Protein AF-A8SEL7-F1 (afdb_monomer)

Structure (mmCIF, N/CA/C/O backbone):
data_AF-A8SEL7-F1
#
_entry.id   AF-A8SEL7-F1
#
loop_
_atom_site.group_PDB
_atom_site.id
_atom_site.type_symbol
_atom_site.label_atom_id
_atom_site.label_alt_id
_atom_site.label_comp_id
_atom_site.label_asym_id
_atom_site.label_entity_id
_atom_site.label_seq_id
_atom_site.pdbx_PDB_ins_code
_atom_site.Cartn_x
_atom_site.Cartn_y
_atom_site.Cartn_z
_atom_site.occupancy
_atom_site.B_iso_or_equiv
_atom_site.auth_seq_id
_atom_site.auth_comp_id
_atom_site.auth_asym_id
_atom_site.auth_atom_id
_atom_site.pdbx_PDB_model_num
ATOM 1 N N . MET A 1 1 ? 1.005 21.840 17.906 1.00 42.66 1 MET A N 1
ATOM 2 C CA . MET A 1 1 ? -0.430 22.226 17.966 1.00 42.66 1 MET A CA 1
ATOM 3 C C . MET A 1 1 ? -1.402 21.094 17.616 1.00 42.66 1 MET A C 1
ATOM 5 O O . MET A 1 1 ? -2.411 20.978 18.299 1.00 42.66 1 MET A O 1
ATOM 9 N N . MET A 1 2 ? -1.100 20.212 16.653 1.00 36.69 2 MET A N 1
ATOM 10 C CA . MET A 1 2 ? -1.998 19.120 16.225 1.00 36.69 2 MET A CA 1
ATOM 11 C C . MET A 1 2 ? -2.297 18.066 17.317 1.00 36.69 2 MET A C 1
ATOM 13 O O . MET A 1 2 ? -3.447 17.678 17.514 1.00 36.69 2 MET A O 1
ATOM 17 N N . PHE A 1 3 ? -1.303 17.709 18.142 1.00 34.50 3 PHE A N 1
ATOM 18 C CA . PHE A 1 3 ? -1.489 16.815 19.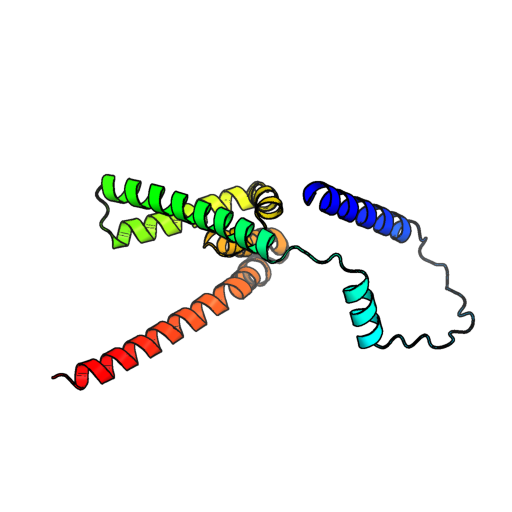302 1.00 34.50 3 PHE A CA 1
ATOM 19 C C . PHE A 1 3 ? -2.460 17.360 20.362 1.00 34.50 3 PHE A C 1
ATOM 21 O O . PHE A 1 3 ? -3.188 16.605 21.003 1.00 34.50 3 PHE A O 1
ATOM 28 N N . MET A 1 4 ? -2.514 18.683 20.520 1.00 37.97 4 MET A N 1
ATOM 29 C CA . MET A 1 4 ? -3.342 19.356 21.525 1.00 37.97 4 MET A CA 1
ATOM 30 C C . MET A 1 4 ? -4.801 19.538 21.063 1.00 37.97 4 MET A C 1
ATOM 32 O O . MET A 1 4 ? -5.681 19.827 21.879 1.00 37.97 4 MET A O 1
ATOM 36 N N . VAL A 1 5 ? -5.063 19.369 19.760 1.00 46.69 5 VAL A N 1
ATOM 37 C CA . VAL A 1 5 ? -6.405 19.399 19.154 1.00 46.69 5 VAL A CA 1
ATOM 38 C C . VAL A 1 5 ? -7.015 17.994 19.147 1.00 46.69 5 VAL A C 1
ATOM 40 O O . VAL A 1 5 ? -8.147 17.827 19.594 1.00 46.69 5 VAL A O 1
ATOM 43 N N . VAL A 1 6 ? -6.242 16.964 18.786 1.00 45.25 6 VAL A N 1
ATOM 44 C CA . VAL A 1 6 ? -6.702 15.560 18.812 1.00 45.25 6 VAL A CA 1
ATOM 45 C C . VAL A 1 6 ? -7.021 15.090 20.238 1.00 45.25 6 VAL A C 1
ATOM 47 O O . VAL A 1 6 ? -8.071 14.489 20.472 1.00 45.25 6 VAL A O 1
ATOM 50 N N . GLY A 1 7 ? -6.190 15.453 21.225 1.00 39.38 7 GLY A N 1
ATOM 51 C CA . GLY A 1 7 ? -6.460 15.148 22.637 1.00 39.38 7 GLY A CA 1
ATOM 52 C C . GLY A 1 7 ? -7.730 15.817 23.185 1.00 39.38 7 GLY A C 1
ATOM 53 O O . GLY A 1 7 ? -8.423 15.243 24.027 1.00 39.38 7 GLY A O 1
ATOM 54 N N . ARG A 1 8 ? -8.091 17.005 22.675 1.00 44.53 8 ARG A N 1
ATOM 55 C CA . ARG A 1 8 ? -9.329 17.706 23.060 1.00 44.53 8 ARG A CA 1
ATOM 56 C C . ARG A 1 8 ? -10.574 17.069 22.449 1.00 44.53 8 ARG A C 1
ATOM 58 O O . ARG A 1 8 ? -11.576 16.954 23.149 1.00 44.53 8 ARG A O 1
ATOM 65 N N . ILE A 1 9 ? -10.491 16.605 21.202 1.00 50.59 9 ILE A N 1
ATOM 66 C CA . ILE A 1 9 ? -11.599 15.942 20.500 1.00 50.59 9 ILE A CA 1
ATOM 67 C C . ILE A 1 9 ? -11.924 14.590 21.156 1.00 50.59 9 ILE A C 1
ATOM 69 O O . ILE A 1 9 ? -13.085 14.289 21.422 1.00 50.59 9 ILE A O 1
ATOM 73 N N . HIS A 1 10 ? -10.919 13.797 21.534 1.00 45.12 10 HIS A N 1
ATOM 74 C CA . HIS A 1 10 ? -11.165 12.510 22.195 1.00 45.12 10 HIS A CA 1
ATOM 75 C C . HIS A 1 10 ? -11.827 12.666 23.583 1.00 45.12 10 HIS A C 1
ATOM 77 O O . HIS A 1 10 ? -12.653 11.842 23.990 1.00 45.12 10 HIS A O 1
ATOM 83 N N . ARG A 1 11 ? -11.511 13.745 24.318 1.00 43.97 11 ARG A N 1
ATOM 84 C CA . ARG A 1 11 ? -12.097 14.018 25.642 1.00 43.97 11 ARG A CA 1
ATOM 85 C C . ARG A 1 11 ? -13.560 14.464 25.549 1.00 43.97 11 ARG A C 1
ATOM 87 O O . ARG A 1 11 ? -14.362 14.075 26.396 1.00 43.97 11 ARG A O 1
ATOM 94 N N . THR A 1 12 ? -13.940 15.219 24.516 1.00 53.59 12 THR A N 1
ATOM 95 C CA . THR A 1 12 ? -15.341 15.613 24.279 1.00 53.59 12 THR A CA 1
ATOM 96 C C . THR A 1 12 ? -16.213 14.447 23.812 1.00 53.59 12 THR A C 1
ATOM 98 O O . THR A 1 12 ? -17.356 14.345 24.261 1.00 53.59 12 THR A O 1
ATOM 101 N N . TYR A 1 13 ? -15.683 13.514 23.012 1.00 49.12 13 TYR A N 1
ATOM 102 C CA . TYR A 1 13 ? -16.419 12.302 22.619 1.00 49.12 13 TYR A CA 1
ATOM 103 C C . TYR A 1 13 ? -16.746 11.390 23.813 1.00 49.12 13 TYR A C 1
ATOM 105 O O . TYR A 1 13 ? -17.889 10.951 23.959 1.00 49.12 13 TYR A O 1
ATOM 113 N N . LEU A 1 14 ? -15.791 11.178 24.726 1.00 50.31 14 LEU A N 1
ATOM 114 C CA . LEU A 1 14 ? -16.007 10.370 25.935 1.00 50.31 14 LEU A CA 1
ATOM 115 C C . LEU A 1 14 ? -17.025 11.000 26.905 1.00 50.31 14 LEU A C 1
ATOM 117 O O . LEU A 1 14 ? -17.822 10.293 27.524 1.00 50.31 14 LEU A O 1
ATOM 121 N N . LEU A 1 15 ? -17.046 12.333 27.013 1.00 50.72 15 LEU A N 1
ATOM 122 C CA . LEU A 1 15 ? -18.028 13.053 27.833 1.00 50.72 15 LEU A CA 1
ATOM 123 C C . LEU A 1 15 ? -19.440 13.026 27.223 1.00 50.72 15 LEU A C 1
ATOM 125 O O . LEU A 1 15 ? -20.425 12.988 27.964 1.00 50.72 15 LEU A O 1
ATOM 129 N N . SER A 1 16 ? -19.548 12.997 25.892 1.00 49.53 16 SER A N 1
ATOM 130 C CA . SER A 1 16 ? -20.827 12.863 25.184 1.00 49.53 16 SER A CA 1
ATOM 131 C C . SER A 1 16 ? -21.431 11.461 25.364 1.00 49.53 16 SER A C 1
ATOM 133 O O . SER A 1 16 ? -22.604 11.330 25.711 1.00 49.53 16 SER A O 1
ATOM 135 N N . GLN A 1 17 ? -20.610 10.410 25.266 1.00 49.09 17 GLN A N 1
ATOM 136 C CA . GLN A 1 17 ? -21.006 9.016 25.521 1.00 49.09 17 GLN A CA 1
ATOM 137 C C . GLN A 1 17 ? -21.506 8.792 26.964 1.00 49.09 17 GLN A C 1
ATOM 139 O O . GLN A 1 17 ? -22.580 8.218 27.161 1.00 49.09 17 GLN A O 1
ATOM 144 N N . LYS A 1 18 ? -20.815 9.332 27.984 1.00 47.94 18 LYS A N 1
ATOM 145 C CA . LYS A 1 18 ? -21.277 9.246 29.388 1.00 47.94 18 LYS A CA 1
ATOM 146 C C . LYS A 1 18 ? -22.622 9.944 29.634 1.00 47.94 18 LYS A C 1
ATOM 148 O O . LYS A 1 18 ? -23.408 9.461 30.445 1.00 47.94 18 LYS A O 1
ATOM 153 N N . ARG A 1 19 ? -22.927 11.046 28.933 1.00 50.94 19 ARG A N 1
ATOM 154 C CA . ARG A 1 19 ? -24.245 11.712 29.029 1.00 50.94 19 ARG A CA 1
ATOM 155 C C . ARG A 1 19 ? -25.370 10.916 28.366 1.00 50.94 19 ARG A C 1
ATOM 157 O O . ARG A 1 19 ? -26.517 11.049 28.785 1.00 50.94 19 ARG A O 1
ATOM 164 N N . ILE A 1 20 ? -25.059 10.108 27.353 1.00 52.59 20 ILE A N 1
ATOM 165 C CA . ILE A 1 20 ? -26.044 9.282 26.643 1.00 52.59 20 ILE A CA 1
ATOM 166 C C . ILE A 1 20 ? -26.332 7.993 27.430 1.00 52.59 20 ILE A C 1
ATOM 168 O O . ILE A 1 20 ? -27.496 7.641 27.595 1.00 52.59 20 ILE A O 1
ATOM 172 N N . SER A 1 21 ? -25.310 7.360 28.018 1.00 50.50 21 SER A N 1
ATOM 173 C CA . SER A 1 21 ? -25.465 6.134 28.821 1.00 50.50 21 SER A CA 1
ATOM 174 C C . SER A 1 21 ? -26.168 6.343 30.173 1.00 50.50 21 SER A C 1
ATOM 176 O O . SER A 1 21 ? -26.685 5.385 30.739 1.00 50.50 21 SER A O 1
ATOM 178 N N . ALA A 1 22 ? -26.211 7.572 30.703 1.00 53.12 22 ALA A N 1
ATOM 179 C CA . ALA A 1 22 ? -26.905 7.889 31.958 1.00 53.12 22 ALA A CA 1
ATOM 180 C C . ALA A 1 22 ? -28.428 8.089 31.797 1.00 53.12 22 ALA A C 1
ATOM 182 O O . ALA A 1 22 ? -29.135 8.295 32.787 1.00 53.12 22 ALA A O 1
ATOM 183 N N . ARG A 1 23 ? -28.966 8.041 30.567 1.00 49.78 23 ARG A N 1
ATOM 184 C CA . ARG A 1 23 ? -30.417 8.081 30.347 1.00 49.78 23 ARG A CA 1
ATOM 185 C C . ARG A 1 23 ? -31.012 6.697 30.598 1.00 49.78 23 ARG A C 1
ATOM 187 O O . ARG A 1 23 ? -30.859 5.794 29.783 1.00 49.78 23 ARG A O 1
ATOM 194 N N . ARG A 1 24 ? -31.712 6.552 31.727 1.00 51.22 24 ARG A N 1
ATOM 195 C CA . ARG A 1 24 ? -32.498 5.354 32.058 1.00 51.22 24 ARG A CA 1
ATOM 196 C C . ARG A 1 24 ? -33.501 5.050 30.926 1.00 51.22 24 ARG A C 1
ATOM 198 O O . ARG A 1 24 ? -34.170 5.983 30.464 1.00 51.22 24 ARG A O 1
ATOM 205 N N . PRO A 1 25 ? -33.633 3.787 30.487 1.00 47.44 25 PRO A N 1
ATOM 206 C CA . PRO A 1 25 ? -34.611 3.407 29.474 1.00 47.44 25 PRO A CA 1
ATOM 207 C C . PRO A 1 25 ? -36.018 3.585 30.061 1.00 47.44 25 PRO A C 1
ATOM 209 O O . PRO A 1 25 ? -36.357 2.941 31.047 1.00 47.44 25 PRO A O 1
ATOM 212 N N . GLY A 1 26 ? -36.818 4.503 29.505 1.00 52.47 26 GLY A N 1
ATOM 213 C CA . GLY A 1 26 ? -38.237 4.634 29.872 1.00 52.47 26 GLY A CA 1
ATOM 214 C C . GLY A 1 26 ? -38.805 6.045 30.044 1.00 52.47 26 GLY A C 1
ATOM 215 O O . GLY A 1 26 ? -40.012 6.173 30.207 1.00 52.47 26 GLY A O 1
ATOM 216 N N . GLN A 1 27 ? -38.019 7.127 29.971 1.00 50.69 27 GLN A N 1
ATOM 217 C CA . GLN A 1 27 ? -38.622 8.470 29.973 1.00 50.69 27 GLN A CA 1
ATOM 218 C C . GLN A 1 27 ? -39.116 8.860 28.574 1.00 50.69 27 GLN A C 1
ATOM 220 O O . GLN A 1 27 ? -38.358 9.331 27.724 1.00 50.69 27 GLN A O 1
ATOM 225 N N . THR A 1 28 ? -40.419 8.682 28.346 1.00 46.53 28 THR A N 1
ATOM 226 C CA . THR A 1 28 ? -41.152 9.247 27.208 1.00 46.53 28 THR A CA 1
ATOM 227 C C . THR A 1 28 ? -41.002 10.767 27.197 1.00 46.53 28 THR A C 1
ATOM 229 O O . THR A 1 28 ? -41.559 11.474 28.039 1.00 46.53 28 THR A O 1
ATOM 232 N N . ILE A 1 29 ? -40.241 11.286 26.232 1.00 55.62 29 ILE A N 1
ATOM 233 C CA . ILE A 1 29 ? -40.077 12.726 26.017 1.00 55.62 29 ILE A CA 1
ATOM 234 C C . ILE A 1 29 ? -41.425 13.302 25.568 1.00 55.62 29 ILE A C 1
ATOM 236 O O . ILE A 1 29 ? -41.842 13.134 24.421 1.00 55.62 29 ILE A O 1
ATOM 240 N N . ARG A 1 30 ? -42.102 14.003 26.484 1.00 47.19 30 ARG A N 1
ATOM 241 C CA . ARG A 1 30 ? -43.285 14.828 26.211 1.00 47.19 30 ARG A CA 1
ATOM 242 C C . ARG A 1 30 ? -42.943 15.804 25.077 1.00 47.19 30 ARG A C 1
ATOM 244 O O . ARG A 1 30 ? -42.088 16.675 25.242 1.00 47.19 30 ARG A O 1
ATOM 251 N N . LYS A 1 31 ? -43.586 15.650 23.912 1.00 47.12 31 LYS A N 1
ATOM 252 C CA . LYS A 1 31 ? -43.424 16.544 22.754 1.00 47.12 31 LYS A CA 1
ATOM 253 C C . LYS A 1 31 ? -43.983 17.933 23.088 1.00 47.12 31 LYS A C 1
ATOM 255 O O . LYS A 1 31 ? -45.133 18.232 22.789 1.00 47.12 31 LYS A O 1
ATOM 260 N N . ARG A 1 32 ? -43.167 18.790 23.705 1.00 49.69 32 ARG A N 1
ATOM 261 C CA . ARG A 1 32 ? -43.418 20.236 23.758 1.00 49.69 32 ARG A CA 1
ATOM 262 C C . ARG A 1 32 ? -43.139 20.813 22.365 1.00 49.69 32 ARG A C 1
ATOM 264 O O . ARG A 1 32 ? -42.176 20.402 21.720 1.00 49.69 32 ARG A O 1
ATOM 271 N N . GLY A 1 33 ? -44.043 21.676 21.899 1.00 46.38 33 GLY A N 1
ATOM 272 C CA . GLY A 1 33 ? -44.207 22.126 20.514 1.00 46.38 33 GLY A CA 1
ATOM 273 C C . GLY A 1 33 ? -42.914 22.245 19.709 1.00 46.38 33 GLY A C 1
ATOM 274 O O . GLY A 1 33 ? -42.047 23.069 19.982 1.00 46.38 33 GLY A O 1
ATOM 275 N N . ARG A 1 34 ? -42.811 21.403 18.680 1.00 45.88 34 ARG A N 1
ATOM 276 C CA . ARG A 1 34 ? -41.711 21.389 17.720 1.00 45.88 34 ARG A CA 1
ATOM 277 C C . ARG A 1 34 ? -42.005 22.457 16.665 1.00 45.88 34 ARG A C 1
ATOM 279 O O . ARG A 1 34 ? -42.497 22.145 15.584 1.00 45.88 34 ARG A O 1
ATOM 286 N N . GLY A 1 35 ? -41.708 23.718 16.980 1.00 44.03 35 GLY A N 1
ATOM 287 C CA . GLY A 1 35 ? -41.421 24.695 15.932 1.00 44.03 35 GLY A CA 1
ATOM 288 C C . GLY A 1 35 ? -40.345 24.072 15.046 1.00 44.03 35 GLY A C 1
ATOM 289 O O . GLY A 1 35 ? -39.284 23.688 15.543 1.00 44.03 35 GLY A O 1
ATOM 290 N N . LYS A 1 36 ? -40.669 23.809 13.778 1.00 41.72 36 LYS A N 1
ATOM 291 C CA . LYS A 1 36 ? -39.785 23.106 12.846 1.00 41.72 36 LYS A CA 1
ATOM 292 C C . LYS A 1 36 ? -38.532 23.961 12.622 1.00 41.72 36 LYS A C 1
ATOM 294 O O . LYS A 1 36 ? -38.490 24.748 11.687 1.00 41.72 36 LYS A O 1
ATOM 299 N N . MET A 1 37 ? -37.496 23.774 13.439 1.00 50.44 37 MET A N 1
ATOM 300 C CA . MET A 1 37 ? -36.125 24.159 13.099 1.00 50.44 37 MET A CA 1
ATOM 301 C C . MET A 1 37 ? -35.676 23.281 11.925 1.00 50.44 37 MET A C 1
ATOM 303 O O . MET A 1 37 ? -34.970 22.289 12.096 1.00 50.44 37 MET A O 1
ATOM 307 N N . LYS A 1 38 ? -36.158 23.603 10.721 1.00 43.25 38 LYS A N 1
ATOM 308 C CA . LYS A 1 38 ? -35.629 23.085 9.462 1.00 43.25 38 LYS A CA 1
ATOM 309 C C . LYS A 1 38 ? -34.326 23.834 9.194 1.00 43.25 38 LYS A C 1
ATOM 311 O O . LYS A 1 38 ? -34.296 24.744 8.380 1.00 43.25 38 LYS A O 1
ATOM 316 N N . MET A 1 39 ? -33.261 23.480 9.909 1.00 52.59 39 MET A N 1
ATOM 317 C CA . MET A 1 39 ? -31.929 23.827 9.426 1.00 52.59 39 MET A CA 1
ATOM 318 C C . MET A 1 39 ? -31.714 23.025 8.151 1.00 52.59 39 MET A C 1
ATOM 320 O O . MET A 1 39 ? -31.720 21.794 8.175 1.00 52.59 39 MET A O 1
ATOM 324 N N . THR A 1 40 ? -31.628 23.723 7.026 1.00 60.97 40 THR A N 1
ATOM 325 C CA . THR A 1 40 ? -31.320 23.084 5.748 1.00 60.97 40 THR A CA 1
ATOM 326 C C . THR A 1 40 ? -29.925 22.460 5.840 1.00 60.97 40 THR A C 1
ATOM 328 O O . THR A 1 40 ? -29.040 23.000 6.508 1.00 60.97 40 THR A O 1
ATOM 331 N N . ALA A 1 41 ? -29.701 21.313 5.187 1.00 65.12 41 ALA A N 1
ATOM 332 C CA . ALA A 1 41 ? -28.390 20.648 5.186 1.00 65.12 41 ALA A CA 1
ATOM 333 C C . ALA A 1 41 ? -27.255 21.613 4.775 1.00 65.12 41 ALA A C 1
ATOM 335 O O . ALA A 1 41 ? -26.138 21.536 5.284 1.00 65.12 41 ALA A O 1
ATOM 336 N N . GLN A 1 42 ? -27.587 22.589 3.924 1.00 67.31 42 GLN A N 1
ATOM 337 C CA . GLN A 1 42 ? -26.711 23.667 3.480 1.00 67.31 42 GLN A CA 1
ATOM 338 C C . GLN A 1 42 ? -26.366 24.678 4.587 1.00 67.31 42 GLN A C 1
ATOM 340 O O . GLN A 1 42 ? -25.202 25.051 4.711 1.00 67.31 42 GLN A O 1
ATOM 345 N N . GLU A 1 43 ? -27.315 25.107 5.427 1.00 68.19 43 GLU A N 1
ATOM 346 C CA . GLU A 1 43 ? -27.019 25.997 6.563 1.00 68.19 43 GLU A CA 1
ATOM 347 C C . GLU A 1 43 ? -26.177 25.309 7.637 1.00 68.19 43 GLU A C 1
ATOM 349 O O . GLU A 1 43 ? -25.303 25.947 8.228 1.00 68.19 43 GLU A O 1
ATOM 354 N N . TYR A 1 44 ? -26.389 24.009 7.865 1.00 69.06 44 TYR A N 1
ATOM 355 C CA . TYR A 1 44 ? -25.533 23.226 8.755 1.00 69.06 44 TYR A CA 1
ATOM 356 C C . TYR A 1 44 ? -24.107 23.125 8.196 1.00 69.06 44 TYR A C 1
ATOM 358 O O . TYR A 1 44 ? -23.156 23.459 8.900 1.00 69.06 44 TYR A O 1
ATOM 366 N N . ALA A 1 45 ? -23.954 22.776 6.913 1.00 69.25 45 ALA A N 1
ATOM 367 C CA . ALA A 1 45 ? -22.651 22.718 6.247 1.00 69.25 45 ALA A CA 1
ATOM 368 C C . ALA A 1 45 ? -21.919 24.070 6.281 1.00 69.25 45 ALA A C 1
ATOM 370 O O . ALA A 1 45 ? -20.730 24.126 6.586 1.00 69.25 45 ALA A O 1
ATOM 371 N N . ARG A 1 46 ? -22.637 25.177 6.055 1.00 72.25 46 ARG A N 1
ATOM 372 C CA . ARG A 1 46 ? -22.076 26.537 6.070 1.00 72.25 46 ARG A CA 1
ATOM 373 C C . ARG A 1 46 ? -21.644 26.970 7.481 1.00 72.25 46 ARG A C 1
ATOM 375 O O . ARG A 1 46 ? -20.636 27.657 7.626 1.00 72.25 46 ARG A O 1
ATOM 382 N N . ARG A 1 47 ? -22.361 26.541 8.530 1.00 72.00 47 ARG A N 1
ATOM 383 C CA . ARG A 1 47 ? -21.967 26.762 9.937 1.00 72.00 47 ARG A CA 1
ATOM 384 C C . ARG A 1 47 ? -20.780 25.892 10.352 1.00 72.00 47 ARG A C 1
ATOM 386 O O . ARG A 1 47 ? -19.913 26.388 11.060 1.00 72.00 47 ARG A O 1
ATOM 393 N N . VAL A 1 48 ? -20.701 24.646 9.882 1.00 70.12 48 VAL A N 1
ATOM 394 C CA . VAL A 1 48 ? -19.549 23.758 10.118 1.00 70.12 48 VAL A CA 1
ATOM 395 C C . VAL A 1 48 ? -18.303 24.261 9.388 1.00 70.12 48 VAL A C 1
ATOM 397 O O . VAL A 1 48 ? -17.236 24.273 9.985 1.00 70.12 48 VAL A O 1
ATOM 400 N N . GLN A 1 49 ? -18.427 24.759 8.153 1.00 65.81 49 GLN A N 1
ATOM 401 C CA . GLN A 1 49 ? -17.307 25.370 7.423 1.00 65.81 49 GLN A CA 1
ATOM 402 C 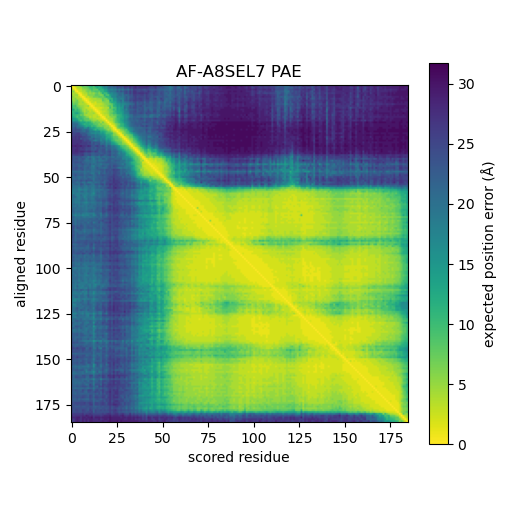C . GLN A 1 49 ? -16.794 26.645 8.101 1.00 65.81 49 GLN A C 1
ATOM 404 O O . GLN A 1 49 ? -15.589 26.828 8.198 1.00 65.81 49 GLN A O 1
ATOM 409 N N . LYS A 1 50 ? -17.688 27.502 8.618 1.00 67.25 50 LYS A N 1
ATOM 410 C CA . LYS A 1 50 ? -17.288 28.711 9.364 1.00 67.25 50 LYS A CA 1
ATOM 411 C C . LYS A 1 50 ? -16.729 28.421 10.761 1.00 67.25 50 LYS A C 1
ATOM 413 O O . LYS A 1 50 ? -15.958 29.222 11.273 1.00 67.25 50 LYS A O 1
ATOM 418 N N . ALA A 1 51 ? -17.141 27.321 11.392 1.00 68.62 51 ALA A N 1
ATOM 419 C CA . ALA A 1 51 ? -16.633 26.891 12.697 1.00 68.62 51 ALA A CA 1
ATOM 420 C C . ALA A 1 51 ? -15.399 25.976 12.590 1.00 68.62 51 ALA A C 1
ATOM 422 O O . ALA A 1 51 ? -14.731 25.722 13.594 1.00 68.62 51 ALA A O 1
ATOM 423 N N . GLY A 1 52 ? -15.113 25.459 11.393 1.00 57.56 52 GLY A N 1
ATOM 424 C CA . GLY A 1 52 ? -13.959 24.623 11.112 1.00 57.56 52 GLY A CA 1
ATOM 425 C C . GLY A 1 52 ? -12.687 25.471 11.109 1.00 57.56 52 GLY A C 1
ATOM 426 O O . GLY A 1 52 ? -12.626 26.451 10.368 1.00 57.56 52 GLY A O 1
ATOM 427 N N . PRO A 1 53 ? -11.666 25.144 11.920 1.00 63.25 53 PRO A N 1
ATOM 428 C CA . PRO A 1 53 ? -10.388 25.838 11.843 1.00 63.25 53 PRO A CA 1
ATOM 429 C C . PRO A 1 53 ? -9.805 25.668 10.434 1.00 63.25 53 PRO A C 1
ATOM 431 O O . PRO A 1 53 ? -9.768 24.555 9.910 1.00 63.25 53 PRO A O 1
ATOM 434 N N . HIS A 1 54 ? -9.351 26.764 9.821 1.00 55.59 54 HIS A N 1
ATOM 435 C CA . HIS A 1 54 ? -8.616 26.713 8.559 1.00 55.59 54 HIS A CA 1
ATOM 436 C C . HIS A 1 54 ? -7.330 25.909 8.782 1.00 55.59 54 HIS A C 1
ATOM 438 O O . HIS A 1 54 ? -6.401 26.391 9.433 1.00 55.59 54 HIS A O 1
ATOM 444 N N . SER A 1 55 ? -7.288 24.667 8.294 1.00 60.06 55 SER A N 1
ATOM 445 C CA . SER A 1 55 ? -6.052 23.885 8.325 1.00 60.06 55 SER A CA 1
ATOM 446 C C . SER A 1 55 ? -5.040 24.554 7.395 1.00 60.06 55 SER A C 1
ATOM 448 O O . SER A 1 55 ? -5.421 24.947 6.286 1.00 60.06 55 SER A O 1
ATOM 450 N N . PRO A 1 56 ? -3.773 24.721 7.802 1.00 76.81 56 PRO A N 1
ATOM 451 C CA . PRO A 1 56 ? -2.732 25.225 6.922 1.00 76.81 56 PRO A CA 1
ATOM 452 C C . PRO A 1 56 ? -2.425 24.162 5.859 1.00 76.81 56 PRO A C 1
ATOM 454 O O . PRO A 1 56 ? -1.498 23.373 6.014 1.00 76.81 56 PRO A O 1
ATOM 457 N N . LEU A 1 57 ? -3.213 24.153 4.777 1.00 80.81 57 LEU A N 1
ATOM 458 C CA . LEU A 1 57 ? -3.166 23.148 3.705 1.00 80.81 57 LEU A CA 1
ATOM 459 C C . LEU A 1 57 ? -1.734 22.878 3.230 1.00 80.81 57 LEU A C 1
ATOM 461 O O . LEU A 1 57 ? -1.336 21.730 3.084 1.00 80.81 57 LEU A O 1
ATOM 465 N N . LEU A 1 58 ? -0.935 23.936 3.066 1.00 86.94 58 LEU A N 1
ATOM 466 C CA . LEU A 1 58 ? 0.460 23.829 2.645 1.00 86.94 58 LEU A CA 1
ATOM 467 C C . LEU A 1 58 ? 1.319 23.043 3.649 1.00 86.94 58 LEU A C 1
ATOM 469 O O . LEU A 1 58 ? 2.114 22.199 3.251 1.00 86.94 58 LEU A O 1
ATOM 473 N N . ALA A 1 59 ? 1.152 23.297 4.948 1.00 85.62 59 ALA A N 1
ATOM 474 C CA . ALA A 1 59 ? 1.921 22.621 5.989 1.00 85.62 59 ALA A CA 1
ATOM 475 C C . ALA A 1 59 ? 1.526 21.143 6.108 1.00 85.62 59 ALA A C 1
ATOM 477 O O . ALA A 1 59 ? 2.400 20.292 6.257 1.00 85.62 59 ALA A O 1
ATOM 478 N N . ASP A 1 60 ? 0.234 20.830 5.978 1.00 86.06 60 ASP A N 1
ATOM 479 C CA . ASP A 1 60 ? -0.252 19.447 5.981 1.00 86.06 60 ASP A CA 1
ATOM 480 C C . ASP A 1 60 ? 0.231 18.681 4.743 1.00 86.06 60 ASP A C 1
ATOM 482 O O . ASP A 1 60 ? 0.647 17.527 4.853 1.00 86.06 60 ASP A O 1
ATOM 486 N N . CYS A 1 61 ? 0.240 19.328 3.574 1.00 88.81 61 CYS A N 1
ATOM 487 C CA . CYS A 1 61 ? 0.791 18.760 2.346 1.00 88.81 61 CYS A CA 1
ATOM 488 C C . CYS A 1 61 ? 2.298 18.501 2.462 1.00 88.81 61 CYS A C 1
ATOM 490 O O . CYS A 1 61 ? 2.746 17.409 2.121 1.00 88.81 61 CYS A O 1
ATOM 492 N N . LEU A 1 62 ? 3.075 19.463 2.973 1.00 91.50 62 LEU A N 1
ATOM 493 C CA . LEU A 1 62 ? 4.515 19.288 3.188 1.00 91.50 62 LEU A CA 1
ATOM 494 C C . LEU A 1 62 ? 4.796 18.177 4.203 1.00 91.50 62 LEU A C 1
ATOM 496 O O . LEU A 1 62 ? 5.669 17.343 3.977 1.00 91.50 62 LEU A O 1
ATOM 500 N N . TRP A 1 63 ? 4.024 18.111 5.290 1.00 90.12 63 TRP A N 1
ATOM 501 C CA . TRP A 1 63 ? 4.144 17.036 6.271 1.00 90.12 63 TRP A CA 1
ATOM 502 C C . TRP A 1 63 ? 3.817 15.669 5.662 1.00 90.12 63 TRP A C 1
ATOM 504 O O . TRP A 1 63 ? 4.585 14.721 5.827 1.00 90.12 63 TRP A O 1
ATOM 514 N N . ALA A 1 64 ? 2.721 15.566 4.906 1.00 90.88 64 ALA A N 1
ATOM 515 C CA . ALA A 1 64 ? 2.338 14.336 4.223 1.00 90.88 64 ALA A CA 1
ATOM 516 C C . ALA A 1 64 ? 3.391 13.897 3.195 1.00 90.88 64 ALA A C 1
ATOM 518 O O . ALA A 1 64 ? 3.710 12.710 3.128 1.00 90.88 64 ALA A O 1
ATOM 519 N N . PHE A 1 65 ? 3.968 14.841 2.447 1.00 92.56 65 PHE A N 1
ATOM 520 C CA . PHE A 1 65 ? 5.058 14.576 1.513 1.00 92.56 65 PHE A CA 1
ATOM 521 C C . PHE A 1 65 ? 6.306 14.057 2.232 1.00 92.56 65 PHE A C 1
ATOM 523 O O . PHE A 1 65 ? 6.838 13.024 1.840 1.00 92.56 65 PHE A O 1
ATOM 530 N N . CYS A 1 66 ? 6.743 14.707 3.315 1.00 93.75 66 CYS A N 1
ATOM 531 C CA . CYS A 1 66 ? 7.914 14.267 4.078 1.00 93.75 66 CYS A CA 1
ATOM 532 C C . CYS A 1 66 ? 7.715 12.877 4.691 1.00 93.75 66 CYS A C 1
ATOM 534 O O . CYS A 1 66 ? 8.626 12.053 4.664 1.00 93.75 66 CYS A O 1
ATOM 536 N N . VAL A 1 67 ? 6.525 12.591 5.223 1.00 93.94 67 VAL A N 1
ATOM 537 C CA . VAL A 1 67 ? 6.245 11.280 5.816 1.00 93.94 67 VAL A CA 1
ATOM 538 C C . VAL A 1 67 ? 6.132 10.192 4.747 1.00 93.94 67 VAL A C 1
ATOM 540 O O . VAL A 1 67 ? 6.751 9.137 4.891 1.00 93.94 67 VAL A O 1
ATOM 543 N N . GLY A 1 68 ? 5.396 10.446 3.663 1.00 92.56 68 GLY A N 1
ATOM 544 C CA . GLY A 1 68 ? 5.284 9.507 2.545 1.00 92.56 68 GLY A CA 1
ATOM 545 C C . GLY A 1 68 ? 6.636 9.257 1.877 1.00 92.56 68 GLY A C 1
ATOM 546 O O . GLY A 1 68 ? 7.031 8.109 1.692 1.00 92.56 68 GLY A O 1
ATOM 547 N N . GLY A 1 69 ? 7.393 10.323 1.614 1.00 93.75 69 GLY A N 1
ATOM 548 C CA . GLY A 1 69 ? 8.755 10.262 1.089 1.00 93.75 69 GLY A CA 1
ATOM 549 C C . GLY A 1 69 ? 9.715 9.518 2.018 1.00 93.75 69 GLY A C 1
ATOM 550 O O . GLY A 1 69 ? 10.518 8.721 1.544 1.00 93.75 69 GLY A O 1
ATOM 551 N N . GLY A 1 70 ? 9.586 9.685 3.338 1.00 94.81 70 GLY A N 1
ATOM 552 C CA . GLY A 1 70 ? 10.346 8.913 4.322 1.00 94.81 70 GLY A CA 1
ATOM 553 C C . GLY A 1 70 ? 10.063 7.410 4.246 1.00 94.81 70 GLY A C 1
ATOM 554 O O . GLY A 1 70 ? 10.992 6.607 4.288 1.00 94.81 70 GLY A O 1
ATOM 555 N N . ILE A 1 71 ? 8.799 7.013 4.061 1.00 93.56 71 ILE A N 1
ATOM 556 C CA . ILE A 1 71 ? 8.429 5.603 3.850 1.00 93.56 71 ILE A CA 1
ATOM 557 C C . ILE A 1 71 ? 9.013 5.081 2.527 1.00 93.56 71 ILE A C 1
ATOM 559 O O . ILE A 1 71 ? 9.539 3.969 2.492 1.00 93.56 71 ILE A O 1
ATOM 563 N N . CYS A 1 72 ? 8.981 5.879 1.457 1.00 93.25 72 CYS A N 1
ATOM 564 C CA . CYS A 1 72 ? 9.598 5.511 0.180 1.00 93.25 72 CYS A CA 1
ATOM 565 C C . CYS A 1 72 ? 11.121 5.358 0.294 1.00 93.25 72 CYS A C 1
ATOM 567 O O . CYS A 1 72 ? 11.674 4.412 -0.258 1.00 93.25 72 CYS A O 1
ATOM 569 N N . LEU A 1 73 ? 11.794 6.230 1.051 1.00 95.94 73 LEU A N 1
ATOM 570 C CA . LEU A 1 73 ? 13.233 6.135 1.304 1.00 95.94 73 LEU A CA 1
ATOM 571 C C . LEU A 1 73 ? 13.589 4.854 2.073 1.00 95.94 73 LEU A C 1
ATOM 573 O O . LEU A 1 73 ? 14.578 4.198 1.752 1.00 95.94 73 LEU A O 1
ATOM 577 N N . LEU A 1 74 ? 12.761 4.458 3.046 1.00 94.31 74 LEU A N 1
ATOM 578 C CA . LEU A 1 74 ? 12.903 3.163 3.718 1.00 94.31 74 LEU A CA 1
ATOM 579 C C . LEU A 1 74 ? 12.728 1.995 2.737 1.00 94.31 74 LEU A C 1
ATOM 581 O O . LEU A 1 74 ? 13.495 1.035 2.789 1.00 94.31 74 LEU A O 1
ATOM 585 N N . GLY A 1 75 ? 11.755 2.085 1.827 1.00 94.94 75 GLY A N 1
ATOM 586 C CA . GLY A 1 75 ? 11.561 1.102 0.760 1.00 94.94 75 GLY A CA 1
ATOM 587 C C . GLY A 1 75 ? 12.771 0.992 -0.168 1.00 94.94 75 GLY A C 1
ATOM 588 O O . GLY A 1 75 ? 13.220 -0.112 -0.462 1.00 94.94 75 GLY A O 1
ATOM 589 N N . GLU A 1 76 ? 13.352 2.120 -0.568 1.00 96.06 76 GLU A N 1
ATOM 590 C CA . GLU A 1 76 ? 14.570 2.129 -1.378 1.00 96.06 76 GLU A CA 1
ATOM 591 C C . GLU A 1 76 ? 15.751 1.508 -0.619 1.00 96.06 76 GLU A C 1
ATOM 593 O O . GLU A 1 76 ? 16.472 0.687 -1.176 1.00 96.06 76 GLU A O 1
ATOM 598 N N . GLY A 1 77 ? 15.900 1.787 0.681 1.00 96.25 77 GLY A N 1
ATOM 599 C CA . GLY A 1 77 ? 16.905 1.128 1.521 1.00 96.25 77 GLY A CA 1
ATOM 600 C C . GLY A 1 77 ? 16.759 -0.400 1.554 1.00 96.25 77 GLY A C 1
ATOM 601 O O . GLY A 1 77 ? 17.749 -1.118 1.409 1.00 96.25 77 GLY A O 1
ATOM 602 N N . LEU A 1 78 ? 15.525 -0.904 1.679 1.00 95.00 78 LEU A N 1
ATOM 603 C CA . LEU A 1 78 ? 15.230 -2.341 1.594 1.00 95.00 78 LEU A CA 1
ATOM 604 C C . LEU A 1 78 ? 15.534 -2.905 0.202 1.00 95.00 78 LEU A C 1
ATOM 606 O O . LEU A 1 78 ? 16.138 -3.968 0.088 1.00 95.00 78 LEU A O 1
ATOM 610 N N . ARG A 1 79 ? 15.179 -2.175 -0.858 1.00 95.75 79 ARG A N 1
ATOM 611 C CA . ARG A 1 79 ? 15.456 -2.586 -2.238 1.00 95.75 79 ARG A CA 1
ATOM 612 C C . ARG A 1 79 ? 16.954 -2.721 -2.482 1.00 95.75 79 ARG A C 1
ATOM 614 O O . ARG A 1 79 ? 17.393 -3.731 -3.020 1.00 95.75 79 ARG A O 1
ATOM 621 N N . GLN A 1 80 ? 17.737 -1.743 -2.037 1.00 96.75 80 GLN A N 1
ATOM 622 C CA . GLN A 1 80 ? 19.195 -1.775 -2.131 1.00 96.75 80 GLN A CA 1
ATOM 623 C C . GLN A 1 80 ? 19.794 -2.934 -1.330 1.00 96.75 80 GLN A C 1
ATOM 625 O O . GLN A 1 80 ? 20.759 -3.551 -1.775 1.00 96.75 80 GLN A O 1
ATOM 630 N N . LEU A 1 81 ? 19.213 -3.277 -0.177 1.00 95.94 81 LEU A N 1
ATOM 631 C CA . LEU A 1 81 ? 19.619 -4.456 0.583 1.00 95.94 81 LEU A CA 1
ATOM 632 C C . LEU A 1 81 ? 19.378 -5.752 -0.209 1.00 95.94 81 LEU A C 1
ATOM 634 O O . LEU A 1 81 ? 20.287 -6.574 -0.286 1.00 95.94 81 LEU A O 1
ATOM 638 N N . PHE A 1 82 ? 18.210 -5.918 -0.836 1.00 95.19 82 PHE A N 1
ATOM 639 C CA . PHE A 1 82 ? 17.913 -7.103 -1.652 1.00 95.19 82 PHE A CA 1
ATOM 640 C C . PHE A 1 82 ? 18.776 -7.187 -2.916 1.00 95.19 82 PHE A C 1
ATOM 642 O O . PHE A 1 82 ? 19.287 -8.259 -3.231 1.00 95.19 82 PHE A O 1
ATOM 649 N N . LEU A 1 83 ? 19.026 -6.058 -3.587 1.00 95.50 83 LEU A N 1
ATOM 650 C CA . LEU A 1 83 ? 19.957 -5.990 -4.719 1.00 95.50 83 LEU A CA 1
ATOM 651 C C . LEU A 1 83 ? 21.372 -6.424 -4.311 1.00 95.50 83 LEU A C 1
ATOM 653 O O . LEU A 1 83 ? 22.011 -7.212 -5.002 1.00 95.50 83 LEU A O 1
ATOM 657 N N . ARG A 1 84 ? 21.856 -5.967 -3.148 1.00 94.75 84 ARG A N 1
ATOM 658 C CA . ARG A 1 84 ? 23.167 -6.370 -2.605 1.00 94.75 84 ARG A CA 1
ATOM 659 C C . ARG A 1 84 ? 23.236 -7.846 -2.218 1.00 94.75 84 A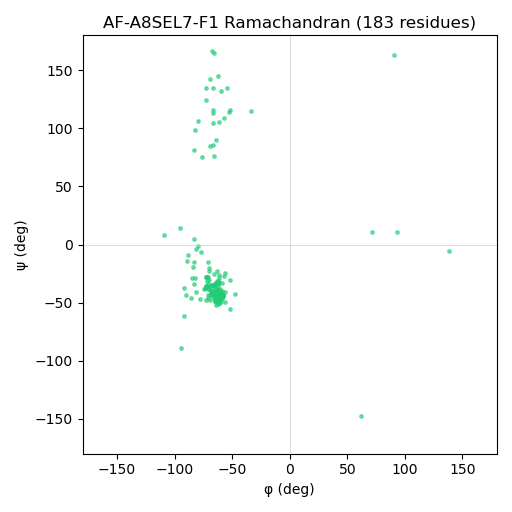RG A C 1
ATOM 661 O O . ARG A 1 84 ? 24.324 -8.408 -2.208 1.00 94.75 84 ARG A O 1
ATOM 668 N N . GLN A 1 85 ? 22.101 -8.464 -1.901 1.00 92.81 85 GLN A N 1
ATOM 669 C CA . GLN A 1 85 ? 21.999 -9.901 -1.639 1.00 92.81 85 GLN A CA 1
ATOM 670 C C . GLN A 1 85 ? 21.955 -10.742 -2.927 1.00 92.81 85 GLN A C 1
ATOM 672 O O . GLN A 1 85 ? 21.919 -11.966 -2.843 1.00 92.81 85 GLN A O 1
ATOM 677 N N . GLY A 1 86 ? 21.991 -10.108 -4.105 1.00 92.62 86 GLY A N 1
ATOM 678 C CA . GLY A 1 86 ? 22.028 -10.786 -5.400 1.00 92.62 86 GLY A CA 1
ATOM 679 C C . GLY A 1 86 ? 20.660 -11.002 -6.045 1.00 92.62 86 GLY A C 1
ATOM 680 O O . GLY A 1 86 ? 20.582 -11.727 -7.032 1.00 92.62 86 GLY A O 1
ATOM 681 N N . ALA A 1 87 ? 19.590 -10.390 -5.522 1.00 92.00 87 ALA A N 1
ATOM 682 C CA . ALA A 1 87 ? 18.308 -10.366 -6.222 1.00 92.00 87 ALA A CA 1
ATOM 683 C C . ALA A 1 87 ? 18.403 -9.483 -7.476 1.00 92.00 87 ALA A C 1
ATOM 685 O O . ALA A 1 87 ? 19.034 -8.422 -7.452 1.00 92.00 87 ALA A O 1
ATOM 686 N N . ASP A 1 88 ? 17.743 -9.887 -8.558 1.00 95.12 88 ASP A N 1
ATOM 687 C CA . ASP A 1 88 ? 17.569 -9.034 -9.728 1.00 95.12 88 ASP A CA 1
ATOM 688 C C . ASP A 1 88 ? 16.655 -7.834 -9.408 1.00 95.12 88 ASP A C 1
ATOM 690 O O . ASP A 1 88 ? 15.987 -7.774 -8.371 1.00 95.12 88 ASP A O 1
ATOM 694 N N . ALA A 1 89 ? 16.632 -6.836 -10.294 1.00 92.75 89 ALA A N 1
ATOM 695 C CA . ALA A 1 89 ? 15.914 -5.587 -10.055 1.00 92.75 89 ALA A CA 1
ATOM 696 C C . ALA A 1 89 ? 14.394 -5.758 -9.899 1.00 92.75 89 ALA A C 1
ATOM 698 O O . ALA A 1 89 ? 13.779 -4.988 -9.150 1.00 92.75 89 ALA A O 1
ATOM 699 N N . GLU A 1 90 ? 13.799 -6.740 -10.580 1.00 93.81 90 GLU A N 1
ATOM 700 C CA . GLU A 1 90 ? 12.366 -7.021 -10.522 1.00 93.81 90 GLU A CA 1
ATOM 701 C C . GLU A 1 90 ? 12.021 -7.769 -9.230 1.00 93.81 90 GLU A C 1
ATOM 703 O O . GLU A 1 90 ? 11.131 -7.348 -8.476 1.00 93.81 90 GLU A O 1
ATOM 708 N N . ALA A 1 91 ? 12.795 -8.807 -8.896 1.00 94.56 91 ALA A N 1
ATOM 709 C CA . ALA A 1 91 ? 12.645 -9.523 -7.634 1.00 94.56 91 ALA A CA 1
ATOM 710 C C . ALA A 1 91 ? 12.889 -8.611 -6.427 1.00 94.56 91 ALA A C 1
ATOM 712 O O . ALA A 1 91 ? 12.103 -8.632 -5.482 1.00 94.56 91 ALA A O 1
ATOM 713 N N . ALA A 1 92 ? 13.914 -7.754 -6.456 1.00 95.81 92 ALA A N 1
ATOM 714 C CA . ALA A 1 92 ? 14.192 -6.812 -5.373 1.00 95.81 92 ALA A CA 1
ATOM 715 C C . ALA A 1 92 ? 13.021 -5.843 -5.138 1.00 95.81 92 ALA A C 1
ATOM 717 O O . ALA A 1 92 ? 12.653 -5.587 -3.992 1.00 95.81 92 ALA A O 1
ATOM 718 N N . GLY A 1 93 ? 12.395 -5.332 -6.206 1.00 94.25 93 GLY A N 1
ATOM 719 C CA . GLY A 1 93 ? 11.199 -4.488 -6.096 1.00 94.25 93 GLY A CA 1
ATOM 720 C C . GLY A 1 93 ? 10.002 -5.231 -5.491 1.00 94.25 93 GLY A C 1
ATOM 721 O O . GLY A 1 93 ? 9.302 -4.700 -4.617 1.00 94.25 93 GLY A O 1
ATOM 722 N N . THR A 1 94 ? 9.810 -6.484 -5.901 1.00 95.50 94 THR A N 1
ATOM 723 C CA . THR A 1 94 ? 8.760 -7.363 -5.372 1.00 95.50 94 THR A CA 1
ATOM 724 C C . THR A 1 94 ? 8.982 -7.660 -3.889 1.00 95.50 94 THR A C 1
ATOM 726 O O . THR A 1 94 ? 8.086 -7.438 -3.073 1.00 95.50 94 THR A O 1
ATOM 729 N N . LEU A 1 95 ? 10.197 -8.063 -3.506 1.00 96.06 95 LEU A N 1
ATOM 730 C CA . LEU A 1 95 ? 10.579 -8.359 -2.123 1.00 96.06 95 LEU A CA 1
ATOM 731 C C . LEU A 1 95 ? 10.447 -7.137 -1.211 1.00 96.06 95 LEU A C 1
ATOM 733 O O . LEU A 1 95 ? 9.940 -7.263 -0.093 1.00 96.06 95 LEU A O 1
ATOM 737 N N . THR A 1 96 ? 10.820 -5.944 -1.683 1.00 96.62 96 THR A N 1
ATOM 738 C CA . THR A 1 96 ? 10.594 -4.687 -0.953 1.00 96.62 96 THR A CA 1
ATOM 739 C C . THR A 1 96 ? 9.117 -4.454 -0.684 1.00 96.62 96 THR A C 1
ATOM 741 O O . THR A 1 96 ? 8.733 -4.186 0.457 1.00 96.62 96 THR A O 1
ATOM 744 N N . SER A 1 97 ? 8.276 -4.600 -1.708 1.00 95.81 97 SER A N 1
ATOM 745 C CA . SER A 1 97 ? 6.829 -4.417 -1.578 1.00 95.81 97 SER A CA 1
ATOM 746 C C . SER A 1 97 ? 6.230 -5.422 -0.590 1.00 95.81 97 SER A C 1
ATOM 748 O O . SER A 1 97 ? 5.520 -5.028 0.336 1.00 95.81 97 SER A O 1
ATOM 750 N N . CYS A 1 98 ? 6.585 -6.705 -0.715 1.00 96.50 98 CYS A N 1
ATOM 751 C CA . CYS A 1 98 ? 6.163 -7.759 0.208 1.00 96.50 98 CYS A CA 1
ATOM 752 C C . CYS A 1 98 ? 6.604 -7.476 1.650 1.00 96.50 98 CYS A C 1
ATOM 754 O O . CYS A 1 98 ? 5.805 -7.610 2.576 1.00 96.50 98 CYS A O 1
ATOM 756 N N . THR A 1 99 ? 7.848 -7.035 1.845 1.00 96.50 99 THR A N 1
ATOM 757 C CA . THR A 1 99 ? 8.401 -6.725 3.170 1.00 96.50 99 THR A CA 1
ATOM 758 C C . THR A 1 99 ? 7.674 -5.549 3.814 1.00 96.50 99 THR A C 1
ATOM 760 O O . THR A 1 99 ? 7.289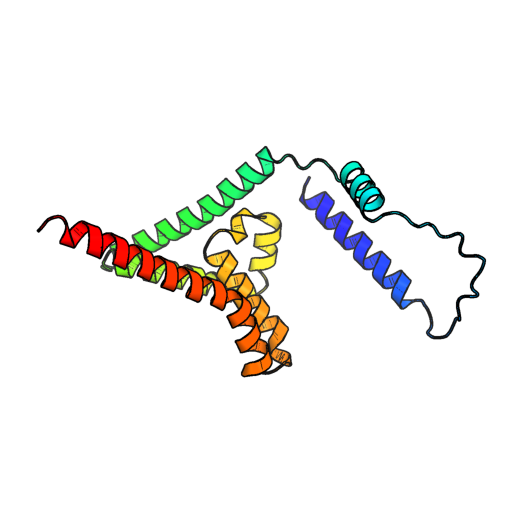 -5.630 4.978 1.00 96.50 99 THR A O 1
ATOM 763 N N . LEU A 1 100 ? 7.417 -4.470 3.068 1.00 96.00 100 LEU A N 1
ATOM 764 C CA . LEU A 1 100 ? 6.671 -3.315 3.575 1.00 96.00 100 LEU A CA 1
ATOM 765 C C . LEU A 1 100 ? 5.223 -3.674 3.936 1.00 96.00 100 LEU A C 1
ATOM 767 O O . LEU A 1 100 ? 4.729 -3.233 4.975 1.00 96.00 100 LEU A O 1
ATOM 771 N N . ILE A 1 101 ? 4.556 -4.496 3.119 1.00 96.50 101 ILE A N 1
ATOM 772 C CA . ILE A 1 101 ? 3.212 -5.011 3.418 1.00 96.50 101 ILE A CA 1
ATOM 773 C C . ILE A 1 101 ? 3.237 -5.847 4.699 1.00 96.50 101 ILE A C 1
ATOM 775 O O . ILE A 1 101 ? 2.406 -5.628 5.581 1.00 96.50 101 ILE A O 1
ATOM 779 N N . LEU A 1 102 ? 4.196 -6.768 4.829 1.00 96.81 102 LEU A N 1
ATOM 780 C CA . LEU A 1 102 ? 4.331 -7.632 6.001 1.00 96.81 102 LEU A CA 1
ATOM 781 C C . LEU A 1 102 ? 4.595 -6.818 7.272 1.00 96.81 102 LEU A C 1
ATOM 783 O O . LEU A 1 102 ? 3.901 -6.996 8.272 1.00 96.81 102 LEU A O 1
ATOM 787 N N . LEU A 1 103 ? 5.553 -5.889 7.225 1.00 95.62 103 LEU A N 1
ATOM 788 C CA . LEU A 1 103 ? 5.853 -4.990 8.339 1.00 95.62 103 LEU A CA 1
ATOM 789 C C . LEU A 1 103 ? 4.623 -4.174 8.729 1.00 95.62 103 LEU A C 1
ATOM 791 O O . LEU A 1 103 ? 4.305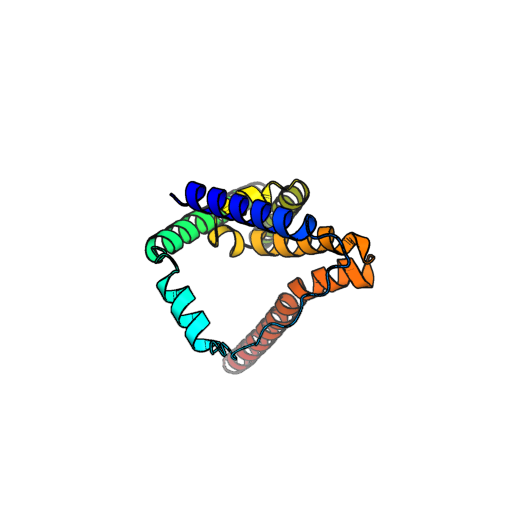 -4.064 9.913 1.00 95.62 103 LEU A O 1
ATOM 795 N N . SER A 1 104 ? 3.898 -3.642 7.744 1.00 95.12 104 SER A N 1
ATOM 796 C CA . SER A 1 104 ? 2.655 -2.924 7.999 1.00 95.12 104 SER A CA 1
ATOM 797 C C . SER A 1 104 ? 1.618 -3.820 8.666 1.00 95.12 104 SER A C 1
ATOM 799 O O . SER A 1 104 ? 1.036 -3.411 9.662 1.00 95.12 104 SER A O 1
ATOM 801 N N . ALA A 1 105 ? 1.413 -5.044 8.173 1.00 96.50 105 ALA A N 1
ATOM 802 C CA . ALA A 1 105 ? 0.464 -5.992 8.746 1.00 96.50 105 ALA A CA 1
ATOM 803 C C . ALA A 1 105 ? 0.794 -6.309 10.211 1.00 96.50 105 ALA A C 1
ATOM 805 O O . ALA A 1 105 ? -0.082 -6.228 11.074 1.00 96.50 105 ALA A O 1
ATOM 806 N N . VAL A 1 106 ? 2.067 -6.580 10.517 1.00 97.19 106 VAL A N 1
ATOM 807 C CA . VAL A 1 106 ? 2.534 -6.818 11.890 1.00 97.19 106 VAL A CA 1
ATOM 808 C C . VAL A 1 106 ? 2.286 -5.587 12.763 1.00 97.19 106 VAL A C 1
ATOM 810 O O . VAL A 1 106 ? 1.642 -5.690 13.807 1.00 97.19 106 VAL A O 1
ATOM 813 N N . LEU A 1 107 ? 2.699 -4.397 12.322 1.00 94.69 107 LEU A N 1
ATOM 814 C CA . LEU A 1 107 ? 2.494 -3.158 13.078 1.00 94.69 107 LEU A CA 1
ATOM 815 C C . LEU A 1 107 ? 1.008 -2.828 13.287 1.00 94.69 107 LEU A C 1
ATOM 817 O O . LEU A 1 107 ? 0.649 -2.288 14.336 1.00 94.69 107 LEU A O 1
ATOM 821 N N . THR A 1 108 ? 0.148 -3.149 12.319 1.00 95.69 108 THR A N 1
ATOM 822 C CA . THR A 1 108 ? -1.310 -3.001 12.411 1.00 95.69 108 THR A CA 1
ATOM 823 C C . THR A 1 108 ? -1.884 -3.949 13.458 1.00 95.69 108 THR A C 1
ATOM 825 O O . THR A 1 108 ? -2.667 -3.507 14.295 1.00 95.69 108 THR A O 1
ATOM 828 N N . THR A 1 109 ? -1.464 -5.219 13.475 1.00 93.69 109 THR A N 1
ATOM 829 C CA . THR A 1 109 ? -1.931 -6.191 14.484 1.00 93.69 109 THR A CA 1
ATOM 830 C C . THR A 1 109 ? -1.494 -5.827 15.906 1.00 93.69 109 THR A C 1
ATOM 832 O O . THR A 1 109 ? -2.261 -6.014 16.846 1.00 93.69 109 THR A O 1
ATOM 835 N N . LEU A 1 110 ? -0.305 -5.232 16.068 1.00 94.25 110 LEU A N 1
ATOM 836 C CA . LEU A 1 110 ? 0.200 -4.728 17.352 1.00 94.25 110 LEU A CA 1
ATOM 837 C C . LEU A 1 110 ? -0.434 -3.387 17.778 1.00 94.25 110 LEU A C 1
ATOM 839 O O . LEU A 1 110 ? -0.158 -2.883 18.870 1.00 94.25 110 LEU A O 1
ATOM 843 N N . GLY A 1 111 ? -1.249 -2.761 16.921 1.00 91.50 111 GLY A N 1
ATOM 844 C CA . GLY A 1 111 ? -1.853 -1.448 17.172 1.00 91.50 111 GLY A CA 1
ATOM 845 C C . GLY A 1 111 ? -0.866 -0.273 17.111 1.00 91.50 111 GLY A C 1
ATOM 846 O O . GLY A 1 111 ? -1.176 0.840 17.548 1.00 91.50 111 GLY A O 1
ATOM 847 N N . TRP A 1 112 ? 0.360 -0.503 16.633 1.00 92.12 112 TRP A N 1
ATOM 848 C CA . TRP A 1 112 ? 1.402 0.522 16.526 1.00 92.12 112 TRP A CA 1
ATOM 849 C C . TRP A 1 112 ? 1.239 1.344 15.257 1.00 92.12 112 TRP A C 1
ATOM 851 O O . TRP A 1 112 ? 1.468 2.555 15.283 1.00 92.12 112 TRP A O 1
ATOM 861 N N . TYR A 1 113 ? 0.772 0.713 14.178 1.00 90.94 113 TYR A N 1
ATOM 862 C CA . TYR A 1 113 ? 0.548 1.397 12.912 1.00 90.94 113 TYR A CA 1
ATOM 863 C C . TYR A 1 113 ? -0.437 2.556 13.071 1.00 90.94 113 TYR A C 1
ATOM 865 O O . TYR A 1 113 ? -0.152 3.660 12.629 1.00 90.94 113 TYR A O 1
ATOM 873 N N . GLN A 1 114 ? -1.552 2.370 13.782 1.00 90.88 114 GLN A N 1
ATOM 874 C CA . GLN A 1 114 ? -2.559 3.419 13.978 1.00 90.88 114 GLN A CA 1
ATOM 875 C C . GLN A 1 114 ? -2.006 4.600 14.786 1.00 90.88 114 GLN A C 1
ATOM 877 O O . GLN A 1 114 ? -2.336 5.752 14.506 1.00 90.88 114 GLN A O 1
ATOM 882 N N . LYS A 1 115 ? -1.115 4.339 15.755 1.00 89.62 115 LYS A N 1
ATOM 883 C CA . LYS A 1 115 ? -0.431 5.395 16.522 1.00 89.62 115 LYS A CA 1
ATOM 884 C C . LYS A 1 115 ? 0.537 6.187 15.650 1.00 89.62 115 LYS A C 1
ATOM 886 O O . LYS A 1 115 ? 0.642 7.399 15.824 1.00 89.62 115 LYS A O 1
ATOM 891 N N . LEU A 1 116 ? 1.247 5.519 14.743 1.00 87.19 116 LEU A N 1
ATOM 892 C CA . LEU A 1 116 ? 2.127 6.169 13.772 1.00 87.19 116 LEU A CA 1
ATOM 893 C C . LEU A 1 116 ? 1.307 6.955 12.744 1.00 87.19 116 LEU A C 1
ATOM 895 O O . LEU A 1 116 ? 1.564 8.139 12.551 1.00 87.19 116 LEU A O 1
ATOM 899 N N . ALA A 1 117 ? 0.267 6.346 12.177 1.00 87.44 117 ALA A N 1
ATOM 900 C CA . ALA A 1 117 ? -0.629 6.943 11.192 1.00 87.44 117 ALA A CA 1
ATOM 901 C C . ALA A 1 117 ? -1.326 8.204 11.723 1.00 87.44 117 ALA A C 1
ATOM 903 O O . ALA A 1 117 ? -1.396 9.215 11.030 1.00 87.44 117 ALA A O 1
ATOM 904 N N . ALA A 1 118 ? -1.751 8.205 12.992 1.00 87.06 118 ALA A N 1
ATOM 905 C CA . ALA A 1 118 ? -2.342 9.382 13.632 1.00 87.06 118 ALA A CA 1
ATOM 906 C C . ALA A 1 118 ? -1.381 10.587 13.714 1.00 87.06 118 ALA A C 1
ATOM 908 O O . ALA A 1 118 ? -1.833 11.729 13.767 1.00 87.06 118 ALA A O 1
ATOM 909 N N . LYS A 1 119 ? -0.062 10.347 13.730 1.00 86.94 119 LYS A N 1
ATOM 910 C CA . LYS A 1 119 ? 0.977 11.394 13.730 1.00 86.94 119 LYS A CA 1
ATOM 911 C C . LYS A 1 119 ? 1.433 11.754 12.315 1.00 86.94 119 LYS A C 1
ATOM 913 O O . LYS A 1 119 ? 1.709 12.914 12.024 1.00 86.94 119 LYS A O 1
ATOM 918 N N . ALA A 1 120 ? 1.522 10.748 11.455 1.00 86.44 120 ALA A N 1
ATOM 919 C CA . ALA A 1 120 ? 1.926 10.845 10.060 1.00 86.44 120 ALA A CA 1
ATOM 920 C C . ALA A 1 120 ? 0.874 11.523 9.169 1.00 86.44 120 ALA A C 1
ATOM 922 O O . ALA A 1 120 ? 1.211 12.120 8.150 1.00 86.44 120 ALA A O 1
ATOM 923 N N . GLY A 1 121 ? -0.403 11.420 9.541 1.00 85.00 121 GLY A N 1
ATOM 924 C CA . GLY A 1 121 ? -1.512 11.911 8.737 1.00 85.00 121 GLY A CA 1
ATOM 925 C C . GLY A 1 121 ? -1.594 11.205 7.381 1.00 85.00 121 GLY A C 1
ATOM 926 O O . GLY A 1 121 ? -1.231 10.031 7.240 1.00 85.00 121 GLY A O 1
ATOM 927 N N . ALA A 1 122 ? -2.053 11.946 6.370 1.00 85.00 122 ALA A N 1
ATOM 928 C CA . ALA A 1 122 ? -2.280 11.431 5.020 1.00 85.00 122 ALA A CA 1
ATOM 929 C C . ALA A 1 122 ? -1.028 10.799 4.381 1.00 85.00 122 ALA A C 1
ATOM 931 O O . ALA A 1 122 ? -1.158 9.864 3.597 1.00 85.00 122 ALA A O 1
ATOM 932 N N . GLY A 1 123 ? 0.179 11.230 4.770 1.00 85.62 123 GLY A N 1
ATOM 933 C CA . GLY A 1 123 ? 1.440 10.695 4.243 1.00 85.62 123 GLY A CA 1
ATOM 934 C C . GLY A 1 123 ? 1.681 9.212 4.537 1.00 85.62 123 GLY A C 1
ATOM 935 O O . GLY A 1 123 ? 2.402 8.560 3.795 1.00 85.62 123 GLY A O 1
ATOM 936 N N . SER A 1 124 ? 1.052 8.652 5.577 1.00 88.06 124 SER A N 1
ATOM 937 C CA . SER A 1 124 ? 1.106 7.204 5.854 1.00 88.06 124 SER A CA 1
ATOM 938 C C . SER A 1 124 ? 0.084 6.382 5.068 1.00 88.06 124 SER A C 1
ATOM 940 O O . SER A 1 124 ? 0.264 5.180 4.917 1.00 88.06 124 SER A O 1
ATOM 942 N N . LEU A 1 125 ? -0.972 7.020 4.554 1.00 85.75 125 LEU A N 1
ATOM 943 C CA . LEU A 1 125 ? -2.059 6.344 3.842 1.00 85.75 125 LEU A CA 1
ATOM 944 C C . LEU A 1 125 ? -1.749 6.127 2.356 1.00 85.75 125 LEU A C 1
ATOM 946 O O . LEU A 1 125 ? -2.263 5.181 1.771 1.00 85.75 125 LEU A O 1
ATOM 950 N N . VAL A 1 126 ? -0.938 7.007 1.759 1.00 87.00 126 VAL A N 1
ATOM 951 C CA . VAL A 1 126 ? -0.593 6.974 0.326 1.00 87.00 126 VAL A CA 1
ATOM 952 C C . VAL A 1 126 ? 0.342 5.808 -0.048 1.00 87.00 126 VAL A C 1
ATOM 954 O O . VAL A 1 126 ? 0.094 5.176 -1.073 1.00 87.00 126 VAL A O 1
ATOM 957 N N . PRO A 1 127 ? 1.399 5.482 0.725 1.00 92.44 127 PRO A N 1
ATOM 958 C CA . PRO A 1 127 ? 2.265 4.343 0.419 1.00 92.44 127 PRO A CA 1
ATOM 959 C C . PRO A 1 127 ? 1.539 2.998 0.544 1.00 92.44 127 PRO A C 1
ATOM 961 O O . PRO A 1 127 ? 0.515 2.885 1.217 1.00 92.44 127 PRO A O 1
ATOM 964 N N . ILE A 1 128 ? 2.132 1.934 -0.014 1.00 93.25 128 ILE A N 1
ATOM 965 C CA . ILE A 1 128 ? 1.564 0.570 0.011 1.00 93.25 128 ILE A CA 1
ATOM 966 C C . ILE A 1 128 ? 1.267 0.046 1.429 1.00 93.25 128 ILE A C 1
ATOM 968 O O . ILE A 1 128 ? 0.385 -0.790 1.627 1.00 93.25 128 ILE A O 1
ATOM 972 N N . THR A 1 129 ? 1.960 0.579 2.438 1.00 94.94 129 THR A N 1
ATOM 973 C CA . THR A 1 129 ? 1.714 0.278 3.852 1.00 94.94 129 THR A CA 1
ATOM 974 C C . THR A 1 129 ? 0.328 0.752 4.310 1.00 94.94 129 THR A C 1
ATOM 976 O O . THR A 1 129 ? -0.337 0.057 5.072 1.00 94.94 129 THR A O 1
ATOM 979 N N . GLY A 1 130 ? -0.167 1.883 3.802 1.00 93.50 130 GLY A N 1
ATOM 980 C CA . GLY A 1 130 ? -1.508 2.391 4.103 1.00 93.50 130 GLY A CA 1
ATOM 981 C C . GLY A 1 130 ? -2.605 1.440 3.637 1.00 93.50 130 GLY A C 1
ATOM 982 O O . GLY A 1 130 ? -3.519 1.110 4.400 1.00 93.50 130 GLY A O 1
ATOM 983 N N . PHE A 1 131 ? -2.462 0.928 2.412 1.00 94.00 131 PHE A N 1
ATOM 984 C CA . PHE A 1 131 ? -3.346 -0.099 1.864 1.00 94.00 131 PHE A CA 1
ATOM 985 C C . PHE A 1 131 ? -3.304 -1.389 2.699 1.00 94.00 131 PHE A C 1
ATOM 987 O O . PHE A 1 131 ? -4.352 -1.899 3.099 1.00 94.00 131 PHE A O 1
ATOM 994 N N . ALA A 1 132 ? -2.106 -1.875 3.044 1.00 95.88 132 ALA A N 1
ATOM 995 C CA . ALA A 1 132 ? -1.944 -3.059 3.889 1.00 95.88 132 ALA A CA 1
ATOM 996 C C . ALA A 1 132 ? -2.623 -2.889 5.260 1.00 95.88 132 ALA A C 1
ATOM 998 O O . ALA A 1 132 ? -3.354 -3.774 5.706 1.00 95.88 132 ALA A O 1
ATOM 999 N N . ASN A 1 133 ? -2.453 -1.732 5.905 1.00 95.88 133 ASN A N 1
ATOM 1000 C CA . ASN A 1 133 ? -3.114 -1.431 7.169 1.00 95.88 133 ASN A CA 1
ATOM 1001 C C . ASN A 1 133 ? -4.646 -1.443 7.050 1.00 95.88 133 ASN A C 1
ATOM 1003 O O . ASN A 1 133 ? -5.307 -1.954 7.954 1.00 95.88 133 ASN A O 1
ATOM 1007 N N . ALA A 1 134 ? -5.214 -0.911 5.964 1.00 94.69 134 ALA A N 1
ATOM 1008 C CA . ALA A 1 134 ? -6.661 -0.912 5.743 1.00 94.69 134 ALA A CA 1
ATOM 1009 C C . ALA A 1 134 ? -7.213 -2.342 5.615 1.00 94.69 134 ALA A C 1
ATOM 1011 O O . ALA A 1 134 ? -8.171 -2.701 6.301 1.00 94.69 134 ALA A O 1
ATOM 1012 N N . VAL A 1 135 ? -6.561 -3.177 4.800 1.00 96.19 135 VAL A N 1
ATOM 1013 C CA . VAL A 1 135 ? -6.943 -4.583 4.598 1.00 96.19 135 VAL A CA 1
ATOM 1014 C C . VAL A 1 135 ? -6.833 -5.380 5.901 1.00 96.19 135 VAL A C 1
ATOM 1016 O O . VAL A 1 135 ? -7.761 -6.099 6.272 1.00 96.19 135 VAL A O 1
ATOM 1019 N N . VAL A 1 136 ? -5.726 -5.234 6.633 1.00 96.44 136 VAL A N 1
ATOM 1020 C CA . VAL A 1 136 ? -5.489 -5.970 7.886 1.00 96.44 136 VAL A CA 1
ATOM 1021 C C . VAL A 1 136 ? -6.407 -5.483 9.006 1.00 96.44 136 VAL A C 1
ATOM 1023 O O . VAL A 1 136 ? -6.908 -6.298 9.778 1.00 96.44 136 VAL A O 1
ATOM 1026 N N . SER A 1 137 ? -6.697 -4.182 9.075 1.00 95.44 137 SER A N 1
ATOM 1027 C CA . SER A 1 137 ? -7.665 -3.643 10.039 1.00 95.44 137 SER A CA 1
ATOM 1028 C C . SER A 1 137 ? -9.063 -4.218 9.791 1.00 95.44 137 SER A C 1
ATOM 1030 O O . SER A 1 137 ? -9.690 -4.687 10.739 1.00 95.44 137 SER A O 1
ATOM 1032 N N . ALA A 1 138 ? -9.508 -4.299 8.529 1.00 94.88 138 ALA A N 1
ATOM 1033 C CA . ALA A 1 138 ? -10.767 -4.960 8.181 1.00 94.88 138 ALA A CA 1
ATOM 1034 C C . ALA A 1 138 ? -10.754 -6.455 8.544 1.00 94.88 138 ALA A C 1
ATOM 1036 O O . ALA A 1 138 ? -11.740 -6.986 9.054 1.00 94.88 138 ALA A O 1
ATOM 1037 N N . ALA A 1 139 ? -9.624 -7.138 8.345 1.00 95.12 139 ALA A N 1
ATOM 1038 C CA . ALA A 1 139 ? -9.498 -8.544 8.712 1.00 95.12 139 ALA A CA 1
ATOM 1039 C C . ALA A 1 139 ? -9.662 -8.782 10.225 1.00 95.12 139 ALA A C 1
ATOM 1041 O O . ALA A 1 139 ? -10.286 -9.765 10.630 1.00 95.12 139 ALA A O 1
ATOM 1042 N N . ILE A 1 140 ? -9.115 -7.882 11.050 1.00 95.00 140 IL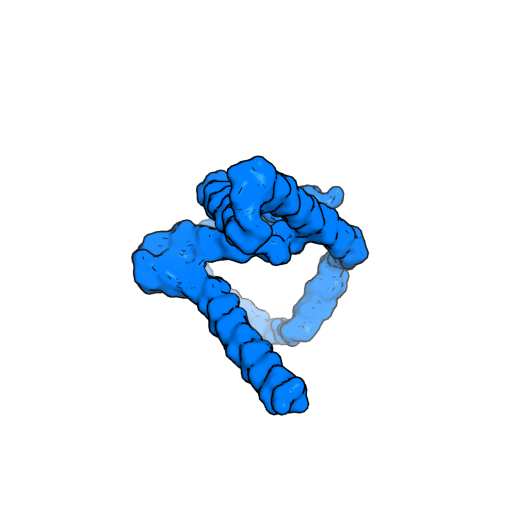E A N 1
ATOM 1043 C CA . ILE A 1 140 ? -9.196 -7.943 12.515 1.00 95.00 140 ILE A CA 1
ATOM 1044 C C . ILE A 1 140 ? -10.608 -7.594 12.997 1.00 95.00 140 ILE A C 1
ATOM 1046 O O . ILE A 1 140 ? -11.168 -8.329 13.810 1.00 95.00 140 ILE A O 1
ATOM 1050 N N . GLU A 1 141 ? -11.188 -6.502 12.493 1.00 94.12 141 GLU A N 1
ATOM 1051 C CA . GLU A 1 141 ? -12.491 -5.985 12.929 1.00 94.12 141 GLU A CA 1
ATOM 1052 C C . GLU A 1 141 ? -13.634 -6.955 12.602 1.00 94.12 141 GLU A C 1
ATOM 1054 O O . GLU A 1 141 ? -14.472 -7.250 13.452 1.00 94.12 141 GLU A O 1
ATOM 1059 N N . PHE A 1 142 ? -13.612 -7.542 11.404 1.00 93.94 142 PHE A N 1
ATOM 1060 C CA . PHE A 1 142 ? -14.678 -8.420 10.918 1.00 93.94 142 PHE A CA 1
ATOM 1061 C C . PHE A 1 142 ? -14.410 -9.911 11.152 1.00 93.94 142 PHE A C 1
ATOM 1063 O O . PHE A 1 142 ? -15.110 -10.769 10.614 1.00 93.94 142 PHE A O 1
ATOM 1070 N N . LYS A 1 143 ? -13.431 -10.255 12.002 1.00 92.81 143 LYS A N 1
ATOM 1071 C CA . LYS A 1 143 ? -13.137 -11.649 12.377 1.00 92.81 143 LYS A CA 1
ATOM 1072 C C . LYS A 1 143 ? -14.339 -12.353 13.022 1.00 92.81 143 LYS A C 1
ATOM 1074 O O . LYS A 1 143 ? -14.511 -13.557 12.838 1.00 92.81 143 LYS A O 1
ATOM 1079 N N . ALA A 1 144 ? -15.168 -11.613 13.763 1.00 92.00 144 ALA A N 1
ATOM 1080 C CA . ALA A 1 144 ? -16.360 -12.146 14.428 1.00 92.00 144 ALA A CA 1
ATOM 1081 C C . ALA A 1 144 ? -17.490 -12.526 13.451 1.00 92.00 144 ALA A C 1
ATOM 1083 O O . ALA A 1 144 ? -18.310 -13.378 13.775 1.00 92.00 144 ALA A O 1
ATOM 1084 N N . GLU A 1 145 ? -17.508 -11.952 12.244 1.00 89.44 145 GLU A N 1
ATOM 1085 C CA . GLU A 1 145 ? -18.519 -12.216 11.204 1.00 89.44 145 GLU A CA 1
ATOM 1086 C C . GLU A 1 145 ? -18.209 -13.478 10.365 1.00 89.44 145 GLU A C 1
ATOM 1088 O O . GLU A 1 145 ? -18.914 -13.795 9.404 1.00 89.44 145 GLU A O 1
ATOM 1093 N N . GLY A 1 146 ? -17.155 -14.220 10.727 1.00 91.69 146 GLY A N 1
ATOM 1094 C CA . GLY A 1 146 ? -16.721 -15.439 10.049 1.00 91.69 146 GLY A CA 1
ATOM 1095 C C . GLY A 1 146 ? -15.705 -15.192 8.930 1.00 91.69 146 GLY A C 1
ATOM 1096 O O . GLY A 1 146 ? -15.516 -14.078 8.446 1.00 91.69 146 GLY A O 1
ATOM 1097 N N . ARG A 1 147 ? -15.014 -16.258 8.502 1.00 91.81 147 ARG A N 1
ATOM 1098 C CA . ARG A 1 147 ? -13.878 -16.156 7.564 1.00 91.81 147 ARG A CA 1
ATOM 1099 C C . ARG A 1 147 ? -14.279 -15.724 6.152 1.00 91.81 147 ARG A C 1
ATOM 1101 O O . ARG A 1 147 ? -13.520 -15.005 5.515 1.00 91.81 147 ARG A O 1
ATOM 1108 N N . VAL A 1 148 ? -15.442 -16.161 5.668 1.00 92.31 148 VAL A N 1
ATOM 1109 C CA . VAL A 1 148 ? -15.882 -15.927 4.281 1.00 92.31 148 VAL A CA 1
ATOM 1110 C C . VAL A 1 148 ? -16.706 -14.643 4.185 1.00 92.31 148 VAL A C 1
ATOM 1112 O O . VAL A 1 148 ? -16.292 -13.691 3.529 1.00 92.31 148 VAL A O 1
ATOM 1115 N N . THR A 1 149 ? -17.838 -14.590 4.888 1.00 90.88 149 THR A N 1
ATOM 1116 C CA . THR A 1 149 ? -18.787 -13.462 4.867 1.00 90.88 149 THR A CA 1
ATOM 1117 C C . THR A 1 149 ? -18.287 -12.222 5.606 1.00 90.88 149 THR A C 1
ATOM 1119 O O . THR A 1 149 ? -18.678 -11.116 5.246 1.00 90.88 149 THR A O 1
ATOM 1122 N N . GLY A 1 150 ? -17.422 -12.399 6.609 1.00 92.50 150 GLY A N 1
ATOM 1123 C CA . GLY A 1 150 ? -16.795 -11.322 7.372 1.00 92.50 150 GLY A CA 1
ATOM 1124 C C . GLY A 1 150 ? -15.427 -10.949 6.814 1.00 92.50 150 GLY A C 1
ATOM 1125 O O . GLY A 1 150 ? -15.306 -10.091 5.942 1.00 92.50 150 GLY A O 1
ATOM 1126 N N . THR A 1 151 ? -14.381 -11.620 7.303 1.00 93.25 151 THR A N 1
ATOM 1127 C CA . THR A 1 151 ? -12.973 -11.323 6.986 1.00 93.25 151 THR A CA 1
ATOM 1128 C C . THR A 1 151 ? -12.709 -11.249 5.478 1.00 93.25 151 THR A C 1
ATOM 1130 O O . THR A 1 151 ? -12.240 -10.222 4.992 1.00 93.25 151 THR A O 1
ATOM 1133 N N . GLY A 1 152 ? -13.040 -12.304 4.726 1.00 92.62 152 GLY A N 1
ATOM 1134 C CA . GLY A 1 152 ? -12.770 -12.388 3.289 1.00 92.62 152 GLY A CA 1
ATOM 1135 C C . GLY A 1 152 ? -13.503 -11.318 2.484 1.00 92.62 152 GLY A C 1
ATOM 1136 O O . GLY A 1 152 ? -12.871 -10.566 1.743 1.00 92.62 152 GLY A O 1
ATOM 1137 N N . ALA A 1 153 ? -14.819 -11.191 2.678 1.00 95.06 153 ALA A N 1
ATOM 1138 C CA . ALA A 1 153 ? -15.623 -10.189 1.981 1.00 95.06 153 ALA A CA 1
ATOM 1139 C C . ALA A 1 153 ? -15.123 -8.758 2.238 1.00 95.06 153 ALA A C 1
ATOM 1141 O O . ALA A 1 153 ? -15.007 -7.963 1.308 1.00 95.06 153 ALA A O 1
ATOM 1142 N N . LYS A 1 154 ? -14.775 -8.422 3.485 1.00 95.06 154 LYS A N 1
ATOM 1143 C CA . LYS A 1 154 ? -14.362 -7.060 3.864 1.00 95.06 154 LYS A CA 1
ATOM 1144 C C . LYS A 1 154 ? -12.958 -6.718 3.373 1.00 95.06 154 LYS A C 1
ATOM 1146 O O . LYS A 1 154 ? -12.740 -5.601 2.912 1.00 95.06 154 LYS A O 1
ATOM 1151 N N . MET A 1 155 ? -12.033 -7.680 3.389 1.00 95.88 155 MET A N 1
ATOM 1152 C CA . MET A 1 155 ? -10.725 -7.523 2.743 1.00 95.88 155 MET A CA 1
ATOM 1153 C C . MET A 1 155 ? -10.878 -7.330 1.227 1.00 95.88 155 MET A C 1
ATOM 1155 O O . MET A 1 155 ? -10.227 -6.459 0.649 1.00 95.88 155 MET A O 1
ATOM 1159 N N . PHE A 1 156 ? -11.775 -8.088 0.587 1.00 95.31 156 PHE A N 1
ATOM 1160 C CA . PHE A 1 156 ? -12.021 -7.984 -0.851 1.00 95.31 156 PHE A CA 1
ATOM 1161 C C . PHE A 1 156 ? -12.722 -6.682 -1.251 1.00 95.31 156 PHE A C 1
ATOM 1163 O O . PHE A 1 156 ? -12.451 -6.163 -2.323 1.00 95.31 156 PHE A O 1
ATOM 1170 N N . LEU A 1 157 ? -13.558 -6.083 -0.401 1.00 95.69 157 LEU A N 1
ATOM 1171 C CA . LEU A 1 157 ? -14.113 -4.751 -0.683 1.00 95.69 157 LEU A CA 1
ATOM 1172 C C . LEU A 1 157 ? -13.026 -3.671 -0.796 1.00 95.69 157 LEU A C 1
ATOM 1174 O O . LEU A 1 157 ? -13.203 -2.702 -1.529 1.00 95.69 157 LEU A O 1
ATOM 1178 N N . ILE A 1 158 ? -11.902 -3.847 -0.098 1.00 94.56 158 ILE A N 1
ATOM 1179 C CA . ILE A 1 158 ? -10.757 -2.931 -0.158 1.00 94.56 158 ILE A CA 1
ATOM 1180 C C . ILE A 1 158 ? -9.837 -3.295 -1.335 1.00 94.56 158 ILE A C 1
ATOM 1182 O O . ILE A 1 158 ? -9.430 -2.416 -2.091 1.00 94.56 158 ILE A O 1
ATOM 1186 N N . ALA A 1 159 ? -9.521 -4.581 -1.518 1.00 94.56 159 ALA A N 1
ATOM 1187 C CA . ALA A 1 159 ? -8.579 -5.042 -2.544 1.00 94.56 159 ALA A CA 1
ATOM 1188 C C . ALA A 1 159 ? -9.186 -5.197 -3.948 1.00 94.56 159 ALA A C 1
ATOM 1190 O O . ALA A 1 159 ? -8.492 -5.029 -4.948 1.00 94.56 159 ALA A O 1
ATOM 1191 N N . GLY A 1 160 ? -10.480 -5.489 -4.034 1.00 95.56 160 GLY A N 1
ATOM 1192 C CA . GLY A 1 160 ? -11.215 -5.745 -5.270 1.00 95.56 160 GLY A CA 1
ATOM 1193 C C . GLY A 1 160 ? -11.111 -4.601 -6.278 1.00 95.56 160 GLY A C 1
ATOM 1194 O O . GLY A 1 160 ? -10.719 -4.864 -7.414 1.00 95.56 160 GLY A O 1
ATOM 1195 N N . PRO A 1 161 ? -11.358 -3.333 -5.892 1.00 95.19 161 PRO A N 1
ATOM 1196 C CA . PRO A 1 161 ? -11.163 -2.197 -6.791 1.00 95.19 161 PRO A CA 1
ATOM 1197 C C . PRO A 1 161 ? -9.740 -2.116 -7.358 1.00 95.19 161 PRO A C 1
ATOM 1199 O O . PRO A 1 161 ? -9.573 -1.873 -8.549 1.00 95.19 161 PRO A O 1
ATOM 1202 N N . VAL A 1 162 ? -8.714 -2.373 -6.540 1.00 93.69 162 VAL A N 1
ATOM 1203 C CA . VAL A 1 162 ? -7.308 -2.336 -6.978 1.00 93.69 162 VAL A CA 1
ATOM 1204 C C . VAL A 1 162 ? -7.037 -3.410 -8.032 1.00 93.69 162 VAL A C 1
ATOM 1206 O O . VAL A 1 162 ? -6.416 -3.124 -9.052 1.00 93.69 162 VAL A O 1
ATOM 1209 N N . ILE A 1 163 ? -7.549 -4.625 -7.821 1.00 95.25 163 ILE A N 1
ATOM 1210 C CA . ILE A 1 163 ? -7.400 -5.738 -8.767 1.00 95.25 163 ILE A CA 1
ATOM 1211 C C . ILE A 1 163 ? -8.132 -5.434 -10.080 1.00 95.25 163 ILE A C 1
ATOM 1213 O O . ILE A 1 163 ? -7.549 -5.578 -11.153 1.00 95.25 163 ILE A O 1
ATOM 1217 N N . VAL A 1 164 ? -9.389 -4.985 -10.014 1.00 96.88 164 VAL A N 1
ATOM 1218 C CA . VAL A 1 164 ? -10.211 -4.717 -11.206 1.00 96.88 164 VAL A CA 1
ATOM 1219 C C . VAL A 1 164 ? -9.615 -3.587 -12.042 1.00 96.88 164 VAL A C 1
ATOM 1221 O O . VAL A 1 164 ? -9.387 -3.765 -13.235 1.00 96.88 164 VAL A O 1
ATOM 1224 N N . TYR A 1 165 ? -9.314 -2.438 -11.432 1.00 95.88 165 TYR A N 1
ATOM 1225 C CA . TYR A 1 165 ? -8.762 -1.308 -12.180 1.00 95.88 165 TYR A CA 1
ATOM 1226 C C . TYR A 1 165 ? -7.320 -1.556 -12.627 1.00 95.88 165 TYR A C 1
ATOM 1228 O O . TYR A 1 165 ? -6.957 -1.136 -13.722 1.00 95.88 165 TYR A O 1
ATOM 1236 N N . GLY A 1 166 ? -6.513 -2.269 -11.833 1.00 94.81 166 GLY A N 1
ATOM 1237 C CA . GLY A 1 166 ? -5.142 -2.624 -12.204 1.00 94.81 166 GLY A CA 1
ATOM 1238 C C . GLY A 1 166 ? -5.085 -3.563 -13.409 1.00 94.81 166 GLY A C 1
ATOM 1239 O O . GLY A 1 166 ? -4.357 -3.300 -14.363 1.00 94.81 166 GLY A O 1
ATOM 1240 N N . THR A 1 167 ? -5.896 -4.624 -13.405 1.00 96.81 167 THR A N 1
ATOM 1241 C CA . THR A 1 167 ? -5.969 -5.569 -14.534 1.00 96.81 167 THR A CA 1
ATOM 1242 C C . THR A 1 167 ? -6.551 -4.918 -15.785 1.00 96.81 167 THR A C 1
ATOM 1244 O O . THR A 1 167 ? -5.988 -5.073 -16.866 1.00 96.81 167 THR A O 1
ATOM 1247 N N . LEU A 1 168 ? -7.618 -4.126 -15.652 1.00 97.69 168 LEU A N 1
ATOM 1248 C CA . LEU A 1 168 ? -8.207 -3.406 -16.780 1.00 97.69 168 LEU A CA 1
ATOM 1249 C C . LEU A 1 168 ? -7.227 -2.390 -17.385 1.00 97.69 168 LEU A C 1
ATOM 1251 O O . LEU A 1 168 ? -7.085 -2.339 -18.605 1.00 97.69 168 LEU A O 1
ATOM 1255 N N . ALA A 1 169 ? -6.505 -1.629 -16.556 1.00 96.69 169 ALA A N 1
ATOM 1256 C CA . ALA A 1 169 ? -5.473 -0.708 -17.030 1.00 96.69 169 ALA A CA 1
ATOM 1257 C C . ALA A 1 169 ? -4.341 -1.443 -17.766 1.00 96.69 169 ALA A C 1
ATOM 1259 O O . ALA A 1 169 ? -3.911 -0.982 -18.822 1.00 96.69 169 ALA A O 1
ATOM 1260 N N . ALA A 1 170 ? -3.902 -2.601 -17.260 1.00 95.94 170 ALA A N 1
ATOM 1261 C CA . ALA A 1 170 ? -2.890 -3.426 -17.918 1.00 95.94 170 ALA A CA 1
ATOM 1262 C C . ALA A 1 170 ? -3.361 -3.949 -19.287 1.00 95.94 170 ALA A C 1
ATOM 1264 O O . ALA A 1 170 ? -2.597 -3.900 -20.249 1.00 95.94 170 ALA A O 1
ATOM 1265 N N . VAL A 1 171 ? -4.622 -4.384 -19.405 1.00 96.56 171 VAL A N 1
ATOM 1266 C CA . VAL A 1 171 ? -5.212 -4.816 -20.686 1.00 96.56 171 VAL A CA 1
ATOM 1267 C C . VAL A 1 171 ? -5.282 -3.655 -21.674 1.00 96.56 171 VAL A C 1
ATOM 1269 O O . VAL A 1 171 ? -4.834 -3.798 -22.807 1.00 96.56 171 VAL A O 1
ATOM 1272 N N . VAL A 1 172 ? -5.797 -2.496 -21.252 1.00 96.62 172 VAL A N 1
ATOM 1273 C CA . VAL A 1 172 ? -5.875 -1.305 -22.113 1.00 96.62 172 VAL A CA 1
ATOM 1274 C C . VAL A 1 172 ? -4.482 -0.893 -22.588 1.00 96.62 172 VAL A C 1
ATOM 1276 O O . VAL A 1 172 ? -4.287 -0.666 -23.780 1.00 96.62 172 VAL A O 1
ATOM 1279 N N . TYR A 1 173 ? -3.498 -0.853 -21.686 1.00 94.75 173 TYR A N 1
ATOM 1280 C CA . TYR A 1 173 ? -2.114 -0.539 -22.038 1.00 94.75 173 TYR A CA 1
ATOM 1281 C C . TYR A 1 173 ? -1.519 -1.562 -23.017 1.00 94.75 173 TYR A C 1
ATOM 1283 O O . TYR A 1 173 ? -0.911 -1.174 -24.013 1.00 94.75 173 TYR A O 1
ATOM 1291 N N . GLY A 1 174 ? -1.754 -2.858 -22.788 1.00 95.12 174 GLY A N 1
ATOM 1292 C CA . GLY A 1 174 ? -1.331 -3.927 -23.692 1.00 95.12 174 GLY A CA 1
ATOM 1293 C C . GLY A 1 174 ? -1.941 -3.804 -25.090 1.00 95.12 174 GLY A C 1
ATOM 1294 O O . GLY A 1 174 ? -1.228 -3.949 -26.078 1.00 95.12 174 GLY A O 1
ATOM 1295 N N . VAL A 1 175 ? -3.229 -3.459 -25.192 1.00 95.38 175 VAL A N 1
ATOM 1296 C CA . VAL A 1 175 ? -3.906 -3.214 -26.480 1.00 95.38 175 VAL A CA 1
ATOM 1297 C C . VAL A 1 175 ? -3.316 -1.999 -27.195 1.00 95.38 175 VAL A C 1
ATOM 1299 O O . VAL A 1 175 ? -3.066 -2.065 -28.396 1.00 95.38 175 VAL A O 1
ATOM 1302 N N . VAL A 1 176 ? -3.054 -0.904 -26.476 1.00 94.75 176 VAL A N 1
ATOM 1303 C CA . VAL A 1 176 ? -2.424 0.294 -27.056 1.00 94.75 176 VAL A CA 1
ATOM 1304 C C . VAL A 1 176 ? -1.035 -0.034 -27.605 1.00 9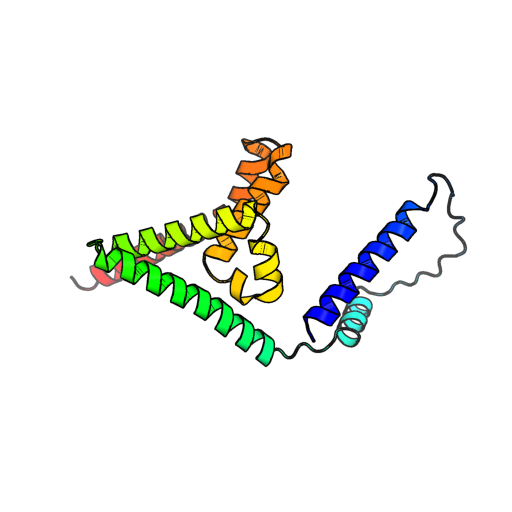4.75 176 VAL A C 1
ATOM 1306 O O . VAL A 1 176 ? -0.736 0.319 -28.744 1.00 94.75 176 VAL A O 1
ATOM 1309 N N . LEU A 1 177 ? -0.205 -0.749 -26.839 1.00 92.81 177 LEU A N 1
ATOM 1310 C CA . LEU A 1 177 ? 1.111 -1.190 -27.304 1.00 92.81 177 LEU A CA 1
ATOM 1311 C C . LEU A 1 177 ? 1.017 -2.136 -28.503 1.00 92.81 177 LEU A C 1
ATOM 1313 O O . LEU A 1 177 ? 1.820 -2.015 -29.421 1.00 92.81 177 LEU A O 1
ATOM 1317 N N . TRP A 1 178 ? 0.043 -3.047 -28.518 1.00 93.56 178 TRP A N 1
ATOM 1318 C CA . TRP A 1 178 ? -0.169 -3.961 -29.639 1.00 93.56 178 TRP A CA 1
ATOM 1319 C C . TRP A 1 178 ? -0.538 -3.213 -30.923 1.00 93.56 178 TRP A C 1
ATOM 1321 O O . TRP A 1 178 ? 0.052 -3.479 -31.963 1.00 93.56 178 TRP A O 1
ATOM 1331 N N . LEU A 1 179 ? -1.437 -2.226 -30.850 1.00 93.69 179 LEU A N 1
ATOM 1332 C CA . LEU A 1 179 ? -1.812 -1.404 -32.006 1.00 93.69 179 LEU A CA 1
ATOM 1333 C C . LEU A 1 179 ? -0.644 -0.541 -32.508 1.00 93.69 179 LEU A C 1
ATOM 1335 O O . LEU A 1 179 ? -0.427 -0.451 -33.714 1.00 93.69 179 LEU A O 1
ATOM 1339 N N . LEU A 1 180 ? 0.131 0.068 -31.605 1.00 91.75 180 LEU A N 1
ATOM 1340 C CA . LEU A 1 180 ? 1.293 0.888 -31.973 1.00 91.75 180 LEU A CA 1
ATOM 1341 C C . LEU A 1 180 ? 2.462 0.044 -32.505 1.00 91.75 180 LEU A C 1
ATOM 1343 O O . LEU A 1 180 ? 3.117 0.445 -33.461 1.00 91.75 180 LEU A O 1
ATOM 1347 N N . GLY A 1 181 ? 2.704 -1.130 -31.920 1.00 77.94 181 GLY A N 1
ATOM 1348 C CA . GLY A 1 181 ? 3.742 -2.069 -32.348 1.00 77.94 181 GLY A CA 1
ATOM 1349 C C . GLY A 1 181 ? 3.405 -2.783 -33.658 1.00 77.94 181 GLY A C 1
ATOM 1350 O O . GLY A 1 181 ? 4.288 -2.967 -34.486 1.00 77.94 181 GLY A O 1
ATOM 1351 N N . ALA A 1 182 ? 2.130 -3.103 -33.897 1.00 58.66 182 ALA A N 1
ATOM 1352 C CA . ALA A 1 182 ? 1.649 -3.602 -35.188 1.00 58.66 182 ALA A CA 1
ATOM 1353 C C . ALA A 1 182 ? 1.645 -2.524 -36.289 1.00 58.66 182 ALA A C 1
ATOM 1355 O O . ALA A 1 182 ? 1.541 -2.860 -37.461 1.00 58.66 182 ALA A O 1
ATOM 1356 N N . SER A 1 183 ? 1.761 -1.241 -35.925 1.00 53.12 183 SER A N 1
ATOM 1357 C CA . SER A 1 183 ? 1.895 -0.128 -36.879 1.00 53.12 183 SER A CA 1
ATOM 1358 C C . SER A 1 183 ? 3.354 0.171 -37.260 1.00 53.12 183 SER A C 1
ATOM 1360 O O .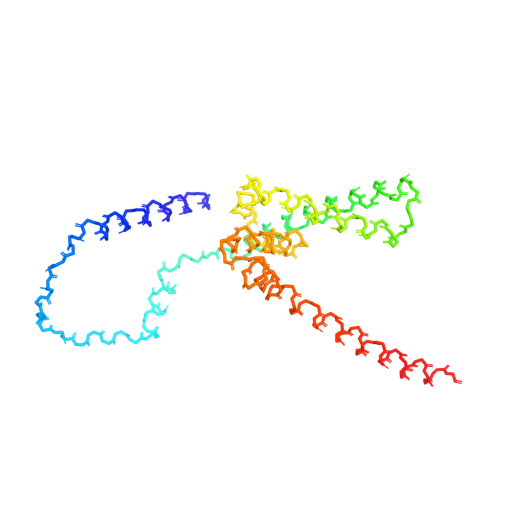 SER A 1 183 ? 3.590 1.001 -38.135 1.00 53.12 183 SER A O 1
ATOM 1362 N N . ALA A 1 184 ? 4.331 -0.450 -36.587 1.00 53.56 184 ALA A N 1
ATOM 1363 C CA . ALA A 1 184 ? 5.766 -0.202 -36.760 1.00 53.56 184 ALA A CA 1
ATOM 1364 C C . ALA A 1 184 ? 6.519 -1.358 -37.453 1.00 53.56 184 ALA A C 1
ATOM 1366 O O . ALA A 1 184 ? 7.750 -1.331 -37.505 1.00 53.56 184 ALA A O 1
ATOM 1367 N N . LEU A 1 185 ? 5.795 -2.361 -37.962 1.00 44.50 185 LEU A N 1
ATOM 1368 C CA . LEU A 1 185 ? 6.312 -3.560 -38.629 1.00 44.50 185 LEU A CA 1
ATOM 1369 C C . LEU A 1 185 ? 5.624 -3.725 -39.987 1.00 44.50 185 LEU A C 1
ATOM 1371 O O . LEU A 1 185 ? 6.327 -4.101 -40.948 1.00 44.50 185 LEU A O 1
#

Foldseek 3Di:
DLVVVVVVVVVVVVVVVVVVVPDDPDDDPDPDDCPPPCPDPVNVVVVCVVVDPDDPVVVLVVLLCVLLVVVVVVLVVQLVVVVVVVDDNVVSNVVSLVVLLVVLLVCLVVVNNVVVCSVSPNSCCPDSSVLSSQLSVQLVVQVVVDVVRGNVVSSCVSCVVVVVVVVVVVVVVVVVCVVVVVVVD

Secondary structure (DSSP, 8-state):
-HHHHHHHHHHHHHHHHHHHHTS-TT--------------HHHHHHHHHHHS----HHHHHHHHHHHHHHHHHHHHHHHHHHHHTT--HHHHHHHHHHHHHHHHHHHHHTTHHHHHHHHHGGGGTSSHHHHHHHHHHHHHHGGGG-IIIIIIHHHHHHHHHHHHHHHHHHHHHHHHHHHHHHT--

pLDDT: mean 80.21, std 19.81, range [34.5, 97.69]

Sequence (185 aa):
MMFMVVGRIHRTYLLSQKRISARRPGQTIRKRGRGKMKMTAQEYARRVQKAGPHSPLLADCLWAFCVGGGICLLGEGLRQLFLRQGADAEAAGTLTSCTLILLSAVLTTLGWYQKLAAKAGAGSLVPITGFANAVVSAAIEFKAEGRVTGTGAKMFLIAGPVIVYGTLAAVVYGVVLWLLGASAL

Mean predicted aligned error: 13.49 Å

Radius of gyration: 24.25 Å; Cα contacts (8 Å, |Δi|>4): 100; chains: 1; bounding box: 67×45×71 Å

Nearest PDB structures (foldseek):
  5mm0-assembly1_A  TM=3.611E-01  e=3.389E+00  Pyrococcus furiosus DSM 3638

Solvent-accessible surface area (backbone atoms only — not comparable to full-atom values): 10166 Å² total; per-residue (Å²): 115,68,72,68,50,55,57,50,52,57,53,51,52,56,54,52,51,56,63,58,72,69,57,69,92,78,76,79,78,76,84,69,83,78,75,79,80,74,72,47,75,62,57,51,50,53,49,49,58,72,68,44,78,84,70,62,60,67,60,55,50,52,47,17,48,55,42,29,50,48,54,51,51,53,43,49,53,46,24,54,52,35,40,74,73,68,40,51,79,66,56,14,52,51,51,29,51,53,48,45,31,50,53,25,36,53,32,40,76,72,56,48,39,60,62,48,34,72,73,38,44,69,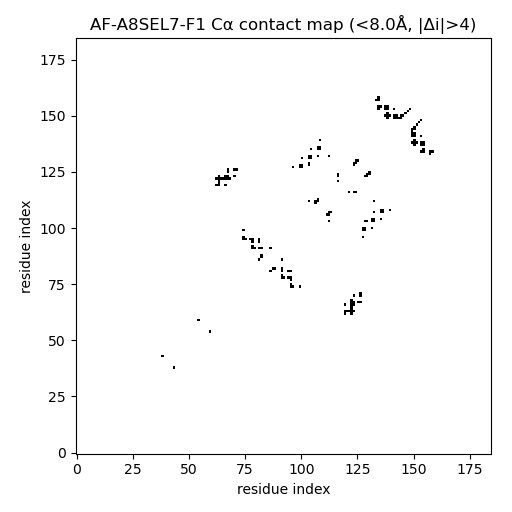12,43,51,72,44,71,37,25,54,30,32,53,36,46,49,35,34,62,72,28,47,87,59,34,68,61,79,15,18,45,46,48,27,40,68,63,47,43,60,56,53,53,54,50,52,51,50,50,50,52,52,50,52,52,51,48,56,55,54,67,72,74,113

Organism: NCBI:txid411485

InterPro domains:
  IPR005562 SpoVA [PF03862] (60-176)
  IPR005562 SpoVA [PTHR38450] (41-177)